Protein AF-A0A2M8PEN4-F1 (afdb_monomer_lite)

Foldseek 3Di:
DKAWAEWEWEWDDPDQWKIKIKIKTKMAAADDFQAPDPDAAPVRAGFRDKFKFWFQWAPKFFDPVCVVQWDWDDDPRIIIITGRGGDDHGDIDMGIMMTMHTDHFFDKTKGWDQHWYAKYKYKYFVVQQKDKDDPPWDWDWDWDADPVPRTITTITMTPGIDHHRDMDMMTMGTDDDDPPPPPPPPPVPPCVVVVVVVVVVVVVVVVVVVVVVVVVVVVD

Secondary structure (DSSP, 8-state):
-EEEEEEEEEEEE-SSSEEEEEEEEEEEE-SS-S-S-SPBPTTSSBP-EEEEPPTT-EEEEE-TTTTTTEEEEEETTEEEEEE-SPPPTT-EEEEEEEEEEE--TTEEEEEEE-S-EEEEEEEEEGGGTEEEE-SS--EEEEEEE-TTT--EEEEEEESSPBPTTEEEEEEEEE-PPP------------HHHHHHHHHHHHHHHHHHHHHHHHHHHTT-

Radius of gyration: 32.68 Å; chains: 1; bounding box: 90×65×71 Å

Sequence (220 aa):
MVSIERAQHTFEFLNERVAQILSVYVLRVQGDRFFLTNQSAPNGKLIAVRLPLPIGAVAIAFDPTLDQMLSIGGSAIAPEVLLTRPLFPEERYEVIFSYQLPFSSGATLDQDYLYRTEQVEIRLPQEAAATLSSQKQRFRQSLETSPSTGRAYLVYQLEQALQPAERLIFTLNRTLPTPQPVQRAVRAEDTTWFAALVLGLTALGALGGAIWLLQRLLRR

pLDDT: mean 83.42, std 16.46, range [40.28, 98.19]

Organism: NCBI:txid2364210

Structure (mmCIF, N/CA/C/O backbone):
data_AF-A0A2M8PEN4-F1
#
_entry.id   AF-A0A2M8PEN4-F1
#
loop_
_atom_site.group_PDB
_atom_site.id
_atom_site.type_symbol
_atom_site.label_atom_id
_atom_site.label_alt_id
_atom_site.label_comp_id
_atom_site.label_asym_id
_atom_site.label_entity_id
_atom_site.label_seq_id
_atom_site.pdbx_PDB_ins_code
_atom_site.Cartn_x
_atom_site.Cartn_y
_atom_site.Cartn_z
_atom_site.occupancy
_atom_site.B_iso_or_equiv
_atom_site.auth_seq_id
_atom_site.auth_comp_id
_atom_site.auth_asym_id
_atom_site.auth_atom_id
_atom_site.pdbx_PDB_model_num
ATOM 1 N N . MET A 1 1 ? -14.711 9.313 13.779 1.00 79.12 1 MET A N 1
ATOM 2 C CA . MET A 1 1 ? -14.453 8.893 12.388 1.00 79.12 1 MET A CA 1
ATOM 3 C C . MET A 1 1 ? -12.951 8.756 12.192 1.00 79.12 1 MET A C 1
ATOM 5 O O . MET A 1 1 ? -12.225 9.498 12.839 1.00 79.12 1 MET A O 1
ATOM 9 N N . VAL A 1 2 ? -12.486 7.829 11.355 1.00 87.81 2 VAL A N 1
ATOM 10 C CA . VAL A 1 2 ? -11.069 7.742 10.956 1.00 87.81 2 VAL A CA 1
ATOM 11 C C . VAL A 1 2 ? -10.950 8.162 9.499 1.00 87.81 2 VAL A C 1
ATOM 13 O O . VAL A 1 2 ? -11.782 7.772 8.678 1.00 87.81 2 VAL A O 1
ATOM 16 N N . SER A 1 3 ? -9.931 8.956 9.199 1.00 93.12 3 SER A N 1
ATOM 17 C CA . SER A 1 3 ? -9.514 9.305 7.843 1.00 93.12 3 SER A CA 1
ATOM 18 C C . SER A 1 3 ? -8.031 9.001 7.665 1.00 93.12 3 SER A C 1
ATOM 20 O O . SER A 1 3 ? -7.272 8.949 8.634 1.00 93.12 3 SER A O 1
ATOM 22 N N . ILE A 1 4 ? -7.616 8.808 6.419 1.00 95.31 4 ILE A N 1
ATOM 23 C CA . ILE A 1 4 ? -6.214 8.663 6.044 1.00 95.31 4 ILE A CA 1
ATOM 24 C C . ILE A 1 4 ? -5.774 10.018 5.483 1.00 95.31 4 ILE A C 1
ATOM 26 O O . ILE A 1 4 ? -6.236 10.427 4.422 1.00 95.31 4 ILE A O 1
ATOM 30 N N . GLU A 1 5 ? -4.912 10.738 6.200 1.00 95.88 5 GLU A N 1
ATOM 31 C CA . GLU A 1 5 ? -4.332 11.994 5.696 1.00 95.88 5 GLU A CA 1
ATOM 32 C C . GLU A 1 5 ? -3.407 11.700 4.506 1.00 95.88 5 GLU A C 1
ATOM 34 O O . GLU A 1 5 ? -3.423 12.405 3.500 1.00 95.88 5 GLU A O 1
ATOM 39 N N . ARG A 1 6 ? -2.628 10.615 4.590 1.00 97.06 6 ARG A N 1
ATOM 40 C CA . ARG A 1 6 ? -1.673 10.228 3.548 1.00 97.06 6 ARG A CA 1
ATOM 41 C C . ARG A 1 6 ? -1.518 8.717 3.463 1.00 97.06 6 ARG A C 1
ATOM 43 O O . ARG A 1 6 ? -1.292 8.075 4.484 1.00 97.06 6 ARG A O 1
ATOM 50 N N . ALA A 1 7 ? -1.587 8.174 2.254 1.00 97.88 7 ALA A N 1
ATOM 51 C CA . ALA A 1 7 ? -1.182 6.815 1.915 1.00 97.88 7 ALA A CA 1
ATOM 52 C C . ALA A 1 7 ? -0.049 6.883 0.885 1.00 97.88 7 ALA A C 1
ATOM 54 O O . ALA A 1 7 ? -0.250 7.357 -0.229 1.00 97.88 7 ALA A O 1
ATOM 55 N N . GLN A 1 8 ? 1.145 6.434 1.256 1.00 97.88 8 GLN A N 1
ATOM 56 C CA . GLN A 1 8 ? 2.298 6.382 0.362 1.00 97.88 8 GLN A CA 1
ATOM 57 C C . GLN A 1 8 ? 2.672 4.926 0.094 1.00 97.88 8 GLN A C 1
ATOM 59 O O . GLN A 1 8 ? 2.819 4.147 1.034 1.00 97.88 8 GLN A O 1
ATOM 64 N N . HIS A 1 9 ? 2.888 4.586 -1.173 1.00 97.81 9 HIS A N 1
ATOM 65 C CA . HIS A 1 9 ? 3.332 3.274 -1.626 1.00 97.81 9 HIS A CA 1
ATOM 66 C C . HIS A 1 9 ? 4.634 3.419 -2.406 1.00 97.81 9 HIS A C 1
ATOM 68 O O . HIS A 1 9 ? 4.645 3.950 -3.515 1.00 97.81 9 HIS A O 1
ATOM 74 N N . THR A 1 10 ? 5.739 2.947 -1.838 1.00 97.31 10 THR A N 1
ATOM 75 C CA . THR A 1 10 ? 7.040 2.925 -2.510 1.00 97.31 10 THR A CA 1
ATOM 76 C C . THR A 1 10 ? 7.294 1.539 -3.077 1.00 97.31 10 THR A C 1
ATOM 78 O O . THR A 1 10 ? 7.338 0.568 -2.325 1.00 97.31 10 THR A O 1
ATOM 81 N N . PHE A 1 11 ? 7.461 1.453 -4.394 1.00 96.69 11 PHE A N 1
ATOM 82 C CA . PHE A 1 11 ? 7.728 0.206 -5.100 1.00 96.69 11 PHE A CA 1
ATOM 83 C C . PHE A 1 11 ? 9.227 -0.070 -5.187 1.00 96.69 11 PHE A C 1
ATOM 85 O O . PHE A 1 11 ? 10.027 0.819 -5.448 1.00 96.69 11 PHE A O 1
ATOM 92 N N . GLU A 1 12 ? 9.584 -1.338 -5.062 1.00 95.19 12 GLU A N 1
ATOM 93 C CA . GLU A 1 12 ? 10.904 -1.888 -5.328 1.00 95.19 12 GLU A CA 1
ATOM 94 C C . GLU A 1 12 ? 10.740 -3.128 -6.195 1.00 95.19 12 GLU A C 1
ATOM 96 O O . GLU A 1 12 ? 10.106 -4.106 -5.804 1.00 95.19 12 GLU A O 1
ATOM 101 N N . PHE A 1 13 ? 11.298 -3.115 -7.400 1.00 93.62 13 PHE A N 1
ATOM 102 C CA . PHE A 1 13 ? 11.180 -4.253 -8.306 1.00 93.62 13 PHE A CA 1
ATOM 103 C C . PHE A 1 13 ? 12.326 -5.231 -8.051 1.00 93.62 13 PHE A C 1
ATOM 105 O O . PHE A 1 13 ? 13.422 -5.050 -8.578 1.00 93.62 13 PHE A O 1
ATOM 112 N N . LEU A 1 14 ? 12.064 -6.273 -7.257 1.00 91.38 14 LEU A N 1
ATOM 113 C CA . LEU A 1 14 ? 13.065 -7.282 -6.896 1.00 91.38 14 LEU A CA 1
ATOM 114 C C . LEU A 1 14 ? 13.547 -8.075 -8.118 1.00 91.38 14 LEU A C 1
ATOM 116 O O . LEU A 1 14 ? 14.710 -8.460 -8.200 1.00 91.38 14 LEU A O 1
ATOM 120 N N . ASN A 1 15 ? 12.643 -8.336 -9.064 1.00 88.69 15 ASN A N 1
ATOM 121 C CA . ASN A 1 15 ? 12.929 -8.951 -10.359 1.00 88.69 15 ASN A CA 1
ATOM 122 C C . ASN A 1 15 ? 11.781 -8.650 -11.347 1.00 88.69 15 ASN A C 1
ATOM 124 O O . ASN A 1 15 ? 10.961 -7.762 -11.113 1.00 88.69 15 ASN A O 1
ATOM 128 N N . GLU A 1 16 ? 11.719 -9.362 -12.473 1.00 86.44 16 GLU A N 1
ATOM 129 C CA . GLU A 1 16 ? 10.664 -9.188 -13.486 1.00 86.44 16 GLU A CA 1
ATOM 130 C C . GLU A 1 16 ? 9.281 -9.682 -13.036 1.00 86.44 16 GLU A C 1
ATOM 132 O O . GLU A 1 16 ? 8.282 -9.351 -13.668 1.00 86.44 16 GLU A O 1
ATOM 137 N N . ARG A 1 17 ? 9.228 -10.485 -11.967 1.00 90.44 17 ARG A N 1
ATOM 138 C CA . ARG A 1 17 ? 8.039 -11.209 -11.499 1.00 90.44 17 ARG A CA 1
ATOM 139 C C . ARG A 1 17 ? 7.522 -10.763 -10.139 1.00 90.44 17 ARG A C 1
ATOM 141 O O . ARG A 1 17 ? 6.441 -11.188 -9.742 1.00 90.44 17 ARG A O 1
ATOM 148 N N . VAL A 1 18 ? 8.295 -9.977 -9.397 1.00 94.06 18 VAL A N 1
ATOM 149 C CA . VAL A 1 18 ? 7.976 -9.607 -8.016 1.00 94.06 18 VAL A CA 1
ATOM 150 C C . VAL A 1 18 ? 8.318 -8.145 -7.779 1.00 94.06 18 VAL A C 1
ATOM 152 O O . VAL A 1 18 ? 9.450 -7.714 -8.015 1.00 94.06 18 VAL A O 1
ATOM 155 N N . ALA A 1 19 ? 7.343 -7.410 -7.254 1.00 95.38 19 ALA A N 1
ATOM 156 C CA . ALA A 1 19 ? 7.542 -6.097 -6.662 1.00 95.38 19 ALA A CA 1
ATOM 157 C C . ALA A 1 19 ? 7.368 -6.198 -5.142 1.00 95.38 19 ALA A C 1
ATOM 159 O O . ALA A 1 19 ? 6.429 -6.830 -4.664 1.00 95.38 19 ALA A O 1
ATOM 160 N N . GLN A 1 20 ? 8.263 -5.577 -4.386 1.00 97.06 20 GLN A N 1
ATOM 161 C CA . GLN A 1 20 ? 8.098 -5.298 -2.968 1.00 97.06 20 GLN A CA 1
ATOM 162 C C . GLN A 1 20 ? 7.574 -3.874 -2.810 1.00 97.06 20 GLN A C 1
ATOM 164 O O . G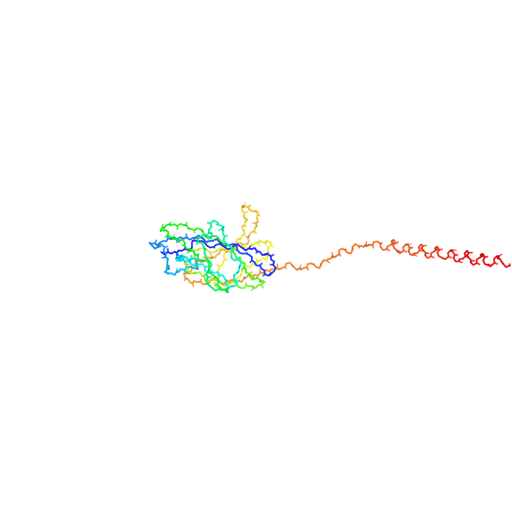LN A 1 20 ? 8.007 -2.964 -3.508 1.00 97.06 20 GLN A O 1
ATOM 169 N N . ILE A 1 21 ? 6.622 -3.681 -1.907 1.00 97.44 21 ILE A N 1
ATOM 170 C CA . ILE A 1 21 ? 5.974 -2.400 -1.677 1.00 97.44 21 ILE A CA 1
ATOM 171 C C . ILE A 1 21 ? 6.118 -2.068 -0.202 1.00 97.44 21 ILE A C 1
ATOM 173 O O . ILE A 1 21 ? 5.667 -2.830 0.651 1.00 97.44 21 ILE A O 1
ATOM 177 N N . LEU A 1 22 ? 6.723 -0.922 0.095 1.00 96.81 22 LEU A N 1
ATOM 178 C CA . LEU A 1 22 ? 6.669 -0.304 1.414 1.00 96.81 22 LEU A CA 1
ATOM 179 C C . LEU A 1 22 ? 5.479 0.652 1.443 1.00 96.81 22 LEU A C 1
ATOM 181 O O . LEU A 1 22 ? 5.404 1.572 0.629 1.00 96.81 22 LEU A O 1
ATOM 185 N N . SER A 1 23 ? 4.556 0.435 2.373 1.00 97.00 23 SER A N 1
ATOM 186 C CA . SER A 1 23 ? 3.382 1.281 2.549 1.00 97.00 23 SER A CA 1
ATOM 187 C C . SER A 1 23 ? 3.440 2.041 3.862 1.00 97.00 23 SER A C 1
ATOM 189 O O . SER A 1 23 ? 3.731 1.465 4.909 1.00 97.00 23 SER A O 1
ATOM 191 N N . VAL A 1 24 ? 3.127 3.332 3.790 1.00 95.94 24 VAL A N 1
ATOM 192 C CA . VAL A 1 24 ? 3.045 4.235 4.938 1.00 95.94 24 VAL A CA 1
ATOM 193 C C . VAL A 1 24 ? 1.679 4.901 4.926 1.00 95.94 24 VAL A C 1
ATOM 195 O O . VAL A 1 24 ? 1.344 5.617 3.982 1.00 95.94 24 VAL A O 1
ATOM 198 N N . TYR A 1 25 ? 0.899 4.676 5.978 1.00 95.56 25 TYR A N 1
ATOM 199 C CA . TYR A 1 25 ? -0.400 5.308 6.176 1.00 95.56 25 TYR A CA 1
ATOM 200 C C . TYR A 1 25 ? -0.348 6.237 7.381 1.00 95.56 25 TYR A C 1
ATOM 202 O O . TYR A 1 25 ? -0.037 5.797 8.483 1.00 95.56 25 TYR A O 1
ATOM 210 N N . VAL A 1 26 ? -0.706 7.502 7.185 1.00 95.06 26 VAL A N 1
ATOM 211 C CA . VAL A 1 26 ? -0.898 8.472 8.266 1.00 95.06 26 VAL A CA 1
ATOM 212 C C . VAL A 1 26 ? -2.391 8.584 8.538 1.00 95.06 26 VAL A C 1
ATOM 214 O O . VAL A 1 26 ? -3.150 9.134 7.738 1.00 95.06 26 VAL A O 1
ATOM 217 N N . LEU A 1 27 ? -2.816 8.015 9.659 1.00 92.75 27 LEU A N 1
ATOM 218 C CA . LEU A 1 27 ? -4.197 8.005 10.113 1.00 92.75 27 LEU A CA 1
ATOM 219 C C . LEU A 1 27 ? -4.475 9.227 10.984 1.00 92.75 27 LEU A C 1
ATOM 221 O O . LEU A 1 27 ? -3.654 9.599 11.824 1.00 92.75 27 LEU A O 1
ATOM 225 N N . ARG A 1 28 ? -5.677 9.787 10.846 1.00 91.12 28 ARG A N 1
ATOM 226 C CA . ARG A 1 28 ? -6.217 10.800 11.751 1.00 91.12 28 ARG A CA 1
ATOM 227 C C . ARG A 1 28 ? -7.546 10.351 12.325 1.00 91.12 28 ARG A C 1
ATOM 229 O O . ARG A 1 28 ? -8.463 9.953 11.603 1.00 91.12 28 ARG A O 1
ATOM 236 N N . VAL A 1 29 ? -7.658 10.472 13.641 1.00 86.38 29 VAL A N 1
ATOM 237 C CA . VAL A 1 29 ? -8.853 10.103 14.396 1.00 86.38 29 VAL A CA 1
ATOM 238 C C . VAL A 1 29 ? -9.633 11.371 14.733 1.00 86.38 29 VAL A C 1
ATOM 240 O O . VAL A 1 29 ? -9.185 12.218 15.496 1.00 86.38 29 VAL A O 1
ATOM 243 N N . GLN A 1 30 ? -10.818 11.517 14.149 1.00 76.50 30 GLN A N 1
ATOM 244 C CA . GLN A 1 30 ? -11.728 12.653 14.354 1.00 76.50 30 GLN A CA 1
ATOM 245 C C . GLN A 1 30 ? -12.993 12.241 15.127 1.00 76.50 30 GLN A C 1
ATOM 247 O O . GLN A 1 30 ? -14.045 12.848 14.972 1.00 76.50 30 GLN A O 1
ATOM 252 N N . GLY A 1 31 ? -12.970 11.122 15.857 1.00 70.12 31 GLY A N 1
ATOM 253 C CA . GLY A 1 31 ? -14.127 10.650 16.625 1.00 70.12 31 GLY A CA 1
ATOM 254 C C . GLY A 1 31 ? -13.807 10.366 18.076 1.00 70.12 31 GLY A C 1
ATOM 255 O O . GLY A 1 31 ? -12.653 10.363 18.472 1.00 70.12 31 GLY A O 1
ATOM 256 N N . ASP A 1 32 ? -14.865 10.063 18.812 1.00 66.81 32 ASP A N 1
ATOM 257 C CA . ASP A 1 32 ? -14.915 9.742 20.238 1.00 66.81 32 ASP A CA 1
ATOM 258 C C . ASP A 1 32 ? -14.787 8.236 20.543 1.00 66.81 32 ASP A C 1
ATOM 260 O O . ASP A 1 32 ? -14.732 7.835 21.703 1.00 66.81 32 ASP A O 1
ATOM 264 N N . ARG A 1 33 ? -14.743 7.379 19.513 1.00 66.25 33 ARG A N 1
ATOM 265 C CA . ARG A 1 33 ? -14.673 5.917 19.661 1.00 66.25 33 ARG A CA 1
ATOM 266 C C . ARG A 1 33 ? -13.250 5.384 19.531 1.00 66.25 33 ARG A C 1
ATOM 268 O O . ARG A 1 33 ? -12.610 5.585 18.502 1.00 66.25 33 ARG A O 1
ATOM 275 N N . PHE A 1 34 ? -12.842 4.584 20.517 1.00 66.50 34 PHE A N 1
ATOM 276 C CA . PHE A 1 34 ? -11.542 3.903 20.550 1.00 66.50 34 PHE A CA 1
ATOM 277 C C . PHE A 1 34 ? -11.407 2.749 19.552 1.00 66.50 34 PHE A C 1
ATOM 279 O O . PHE A 1 34 ? -10.312 2.473 19.067 1.00 66.50 34 PHE A O 1
ATOM 286 N N . PHE A 1 35 ? -12.517 2.083 19.235 1.00 66.50 35 PHE A N 1
ATOM 287 C CA . PHE A 1 35 ? -12.582 1.014 18.244 1.00 66.50 35 PHE A CA 1
ATOM 288 C C . PHE A 1 35 ? -13.726 1.297 17.278 1.00 66.50 35 PHE A C 1
ATOM 290 O O . PHE A 1 35 ? -14.838 1.634 17.691 1.00 66.50 35 PHE A O 1
ATOM 297 N N . LEU A 1 36 ? -13.456 1.163 15.979 1.00 68.62 36 LEU A N 1
ATOM 298 C CA . LEU A 1 36 ? -14.484 1.324 14.951 1.00 68.62 36 LEU A CA 1
ATOM 299 C C . LEU A 1 36 ? -15.294 0.048 14.721 1.00 68.62 36 LEU A C 1
ATOM 301 O O . LEU A 1 36 ? -16.348 0.107 14.091 1.00 68.62 36 LEU A O 1
ATOM 305 N N . THR A 1 37 ? -14.807 -1.098 15.202 1.00 66.62 37 THR A N 1
ATOM 306 C CA . THR A 1 37 ? -15.443 -2.397 14.991 1.00 66.62 37 THR A CA 1
ATOM 307 C C . THR A 1 37 ? -15.536 -3.178 16.300 1.00 66.62 37 THR A C 1
ATOM 309 O O . THR A 1 37 ? -14.672 -3.056 17.164 1.00 66.62 37 THR A O 1
ATOM 312 N N . ASN A 1 38 ? -16.561 -4.027 16.416 1.00 77.00 38 ASN A N 1
ATOM 313 C CA . ASN A 1 38 ? -16.676 -5.022 17.491 1.00 77.00 38 ASN A CA 1
ATOM 314 C C . ASN A 1 38 ? -16.017 -6.361 17.103 1.00 77.00 38 ASN A C 1
ATOM 316 O O . ASN A 1 38 ? -16.263 -7.379 17.741 1.00 77.00 38 ASN A O 1
ATOM 320 N N . GLN A 1 39 ? -15.259 -6.389 16.002 1.00 83.88 39 GLN A N 1
ATOM 321 C CA . GLN A 1 39 ? -14.621 -7.603 15.504 1.00 83.88 39 GLN A CA 1
ATOM 322 C C . GLN A 1 39 ? -13.224 -7.728 16.110 1.00 83.88 39 GLN A C 1
ATOM 324 O O . GLN A 1 39 ? -12.509 -6.733 16.235 1.00 83.88 39 GLN A O 1
ATOM 329 N N . SER A 1 40 ? -12.832 -8.952 16.448 1.00 86.06 40 SER A N 1
ATOM 330 C CA . SER A 1 40 ? -11.488 -9.250 16.939 1.00 86.06 40 SER A CA 1
ATOM 331 C C . SER A 1 40 ? -10.596 -9.762 15.814 1.00 86.06 40 SER A C 1
ATOM 333 O O . SER A 1 40 ? -11.043 -10.492 14.931 1.00 86.06 40 SER A O 1
ATOM 335 N N . ALA A 1 41 ? -9.325 -9.378 15.855 1.00 87.62 41 ALA A N 1
ATOM 336 C CA . ALA A 1 41 ? -8.280 -9.937 15.013 1.00 87.62 41 ALA A CA 1
ATOM 337 C C . ALA A 1 41 ? -7.920 -11.365 15.477 1.00 87.62 41 ALA A C 1
ATOM 339 O O . ALA A 1 41 ? -8.280 -11.756 16.593 1.00 87.62 41 ALA A O 1
ATOM 340 N N . PRO A 1 42 ? -7.164 -12.143 14.675 1.00 83.81 42 PRO A N 1
ATOM 341 C CA . PRO A 1 42 ? -6.715 -13.485 15.064 1.00 83.81 42 PRO A CA 1
ATOM 342 C C . PRO A 1 42 ? -5.930 -13.532 16.384 1.00 83.81 42 PRO A C 1
ATOM 344 O O . PRO A 1 42 ? -5.917 -14.554 17.061 1.00 83.81 42 PRO A O 1
ATOM 347 N N . ASN A 1 43 ? -5.313 -12.415 16.784 1.00 81.88 43 ASN A N 1
ATOM 348 C CA . ASN A 1 43 ? -4.616 -12.264 18.065 1.00 81.88 43 ASN A CA 1
ATOM 349 C C . ASN A 1 43 ? -5.554 -12.007 19.272 1.00 81.88 43 ASN A C 1
ATOM 351 O O . ASN A 1 43 ? -5.073 -11.719 20.366 1.00 81.88 43 ASN A O 1
ATOM 355 N N . GLY A 1 44 ? -6.877 -12.053 19.084 1.00 84.12 44 GLY A N 1
ATOM 356 C CA . GLY A 1 44 ? -7.893 -11.854 20.123 1.00 84.12 44 GLY A CA 1
ATOM 357 C C . GLY A 1 44 ? -8.192 -10.392 20.479 1.00 84.12 44 GLY A C 1
ATOM 358 O O . GLY A 1 44 ? -9.159 -10.132 21.195 1.00 84.12 44 GLY A O 1
ATOM 359 N N . LYS A 1 45 ? -7.416 -9.426 19.972 1.00 87.50 45 LYS A N 1
ATOM 360 C CA . LYS A 1 45 ? -7.620 -7.992 20.229 1.00 87.50 45 LYS A CA 1
ATOM 361 C C . LYS A 1 45 ? -8.685 -7.407 19.302 1.00 87.50 45 LYS A C 1
ATOM 363 O O . LYS A 1 45 ? -8.825 -7.840 18.160 1.00 87.50 45 LYS A O 1
ATOM 368 N N . LEU A 1 46 ? -9.404 -6.387 19.772 1.00 89.00 46 LEU A N 1
ATOM 369 C CA . LEU A 1 46 ? -10.384 -5.664 18.957 1.00 89.00 46 LEU A CA 1
ATOM 370 C C . LEU A 1 46 ? -9.709 -4.916 17.803 1.00 89.00 46 LEU A C 1
ATOM 372 O O . LEU A 1 46 ? -8.652 -4.308 17.967 1.00 89.00 46 LEU A O 1
ATOM 376 N N . ILE A 1 47 ? -10.349 -4.938 16.637 1.00 90.19 47 ILE A N 1
ATOM 377 C CA . ILE A 1 47 ? -9.878 -4.251 15.437 1.00 90.19 47 ILE A CA 1
ATOM 378 C C . ILE A 1 47 ? -10.356 -2.801 15.474 1.00 90.19 47 ILE A C 1
ATOM 380 O O . ILE A 1 47 ? -11.559 -2.513 15.478 1.00 90.19 47 ILE A O 1
ATOM 384 N N . ALA A 1 48 ? -9.402 -1.881 15.436 1.00 89.44 48 ALA A N 1
ATOM 385 C CA . ALA A 1 48 ? -9.662 -0.459 15.335 1.00 89.44 48 ALA A CA 1
ATOM 386 C C . ALA A 1 48 ? -9.713 0.023 13.879 1.00 89.44 48 ALA A C 1
ATOM 388 O O . ALA A 1 48 ? -10.623 0.773 13.527 1.00 89.44 48 ALA A O 1
ATOM 389 N N . VAL A 1 49 ? -8.777 -0.424 13.031 1.00 91.19 49 VAL A N 1
ATOM 390 C CA . VAL A 1 49 ? -8.662 -0.013 11.616 1.00 91.19 49 VAL A CA 1
ATOM 391 C C . VAL A 1 49 ? -8.349 -1.220 10.738 1.00 91.19 49 VAL A C 1
ATOM 393 O O . VAL A 1 49 ? -7.622 -2.118 11.159 1.00 91.19 49 VAL A O 1
ATOM 396 N N . ARG A 1 50 ? -8.889 -1.226 9.518 1.00 94.00 50 ARG A N 1
ATOM 397 C CA . ARG A 1 50 ? -8.628 -2.231 8.481 1.00 94.00 50 ARG A CA 1
ATOM 398 C C . ARG A 1 50 ? -8.039 -1.578 7.252 1.00 94.00 50 ARG A C 1
ATOM 400 O O . ARG A 1 50 ? -8.651 -0.679 6.690 1.00 94.00 50 ARG A O 1
ATOM 407 N N . LEU A 1 51 ? -6.890 -2.054 6.813 1.00 95.31 51 LEU A N 1
ATOM 408 C CA . LEU A 1 51 ? -6.232 -1.580 5.607 1.00 95.31 51 LEU A CA 1
ATOM 409 C C . LEU A 1 51 ? -6.182 -2.749 4.618 1.00 95.31 51 LEU A C 1
ATOM 411 O O . LEU A 1 51 ? -5.284 -3.589 4.731 1.00 95.31 51 LEU A O 1
ATOM 415 N N . PRO A 1 52 ? -7.155 -2.854 3.693 1.00 96.31 52 PRO A N 1
ATOM 416 C CA . PRO A 1 52 ? -7.111 -3.863 2.646 1.00 96.31 52 PRO A CA 1
ATOM 417 C C . PRO A 1 52 ? -5.855 -3.703 1.804 1.00 96.31 52 PRO A C 1
ATOM 419 O O . PRO A 1 52 ? -5.454 -2.582 1.478 1.00 96.31 52 PRO A O 1
ATOM 422 N N . LEU A 1 53 ? -5.238 -4.827 1.459 1.00 96.62 53 LEU A N 1
ATOM 423 C CA . LEU A 1 53 ? -4.121 -4.867 0.529 1.00 96.62 53 LEU A CA 1
ATOM 424 C C . LEU A 1 53 ? -4.619 -5.204 -0.880 1.00 96.62 53 LEU A C 1
ATOM 426 O O . LEU A 1 53 ? -5.708 -5.766 -1.027 1.00 96.62 53 LEU A O 1
ATOM 430 N N . PRO A 1 54 ? -3.835 -4.886 -1.925 1.00 94.81 54 PRO A N 1
ATOM 431 C CA . PRO A 1 54 ? -4.164 -5.313 -3.275 1.00 94.81 54 PRO A CA 1
ATOM 432 C C . PRO A 1 54 ? -4.297 -6.837 -3.374 1.00 94.81 54 PRO A C 1
ATOM 434 O O . PRO A 1 54 ? -3.617 -7.589 -2.665 1.00 94.81 54 PRO A O 1
ATOM 437 N N . ILE A 1 55 ? -5.141 -7.294 -4.298 1.00 90.94 55 ILE A N 1
ATOM 438 C CA . ILE A 1 55 ? -5.303 -8.726 -4.581 1.00 90.94 55 ILE A CA 1
ATOM 439 C C . ILE A 1 55 ? -3.943 -9.336 -4.952 1.00 90.94 55 ILE A C 1
ATOM 441 O O . ILE A 1 55 ? -3.211 -8.802 -5.784 1.00 90.94 55 ILE A O 1
ATOM 445 N N . GLY A 1 56 ? -3.613 -10.474 -4.337 1.00 90.94 56 GLY A N 1
ATOM 446 C CA . GLY A 1 56 ? -2.346 -11.179 -4.543 1.00 90.94 56 GLY A CA 1
ATOM 447 C C . GLY A 1 56 ? -1.186 -10.698 -3.668 1.00 90.94 56 GLY A C 1
ATOM 448 O O . GLY A 1 56 ? -0.067 -11.174 -3.859 1.00 90.94 56 GLY A O 1
ATOM 449 N N . ALA A 1 57 ? -1.419 -9.788 -2.715 1.00 95.38 57 ALA A N 1
ATOM 450 C CA . ALA A 1 57 ? -0.400 -9.394 -1.744 1.00 95.38 57 ALA A CA 1
ATOM 451 C C . ALA A 1 57 ? 0.032 -10.583 -0.868 1.00 95.38 57 ALA A C 1
ATOM 453 O O . ALA A 1 57 ? -0.795 -11.323 -0.341 1.00 95.38 57 ALA A O 1
ATOM 454 N N . VAL A 1 58 ? 1.342 -10.757 -0.700 1.00 94.88 58 VAL A N 1
ATOM 455 C CA . VAL A 1 58 ? 1.964 -11.828 0.097 1.00 94.88 58 VAL A CA 1
ATOM 456 C C . VAL A 1 58 ? 3.175 -11.297 0.866 1.00 94.88 58 VAL A C 1
ATOM 458 O O . VAL A 1 58 ? 3.540 -10.133 0.721 1.00 94.88 58 VAL A O 1
ATOM 461 N N . ALA A 1 59 ? 3.809 -12.146 1.685 1.00 93.81 59 ALA A N 1
ATOM 462 C CA . ALA A 1 59 ? 5.032 -11.813 2.429 1.00 93.81 59 ALA A CA 1
ATOM 463 C C . ALA A 1 59 ? 4.921 -10.485 3.208 1.00 93.81 59 ALA A C 1
ATOM 465 O O . ALA A 1 59 ? 5.800 -9.627 3.139 1.00 93.81 59 ALA A O 1
ATOM 466 N N . ILE A 1 60 ? 3.796 -10.311 3.907 1.00 94.69 60 ILE A N 1
ATOM 467 C CA . ILE A 1 60 ? 3.504 -9.109 4.689 1.00 94.69 60 ILE A CA 1
ATOM 468 C C . ILE A 1 60 ? 4.431 -9.087 5.903 1.00 94.69 60 ILE A C 1
ATOM 470 O O . ILE A 1 60 ? 4.475 -10.052 6.666 1.00 94.69 60 ILE A O 1
ATOM 474 N N . ALA A 1 61 ? 5.153 -7.987 6.078 1.00 93.12 61 ALA A N 1
ATOM 475 C CA . ALA A 1 61 ? 6.070 -7.781 7.187 1.00 93.12 61 ALA A CA 1
ATOM 476 C C . ALA A 1 61 ? 5.818 -6.425 7.848 1.00 93.12 61 ALA A C 1
ATOM 478 O O . ALA A 1 61 ? 5.633 -5.407 7.170 1.00 93.12 61 ALA A O 1
ATOM 479 N N . PHE A 1 62 ? 5.837 -6.424 9.176 1.00 90.69 62 PHE A N 1
ATOM 480 C CA . PHE A 1 62 ? 5.660 -5.242 10.008 1.00 90.69 62 PHE A CA 1
ATOM 481 C C . PHE A 1 62 ? 7.000 -4.741 10.532 1.00 90.69 62 PHE A C 1
ATOM 483 O O . PHE A 1 62 ? 7.964 -5.501 10.648 1.00 90.69 62 PHE A O 1
ATOM 490 N N . ASP A 1 63 ? 7.049 -3.459 10.881 1.00 80.25 63 ASP A N 1
ATOM 491 C CA . ASP A 1 63 ? 8.105 -2.971 11.759 1.00 80.25 63 ASP A CA 1
ATOM 492 C C . ASP A 1 63 ? 8.017 -3.736 13.101 1.00 80.25 63 ASP A C 1
ATOM 494 O O . ASP A 1 63 ? 6.929 -3.785 13.686 1.00 80.25 63 ASP A O 1
ATOM 498 N N . PRO A 1 64 ? 9.117 -4.323 13.614 1.00 76.44 64 PRO A N 1
ATOM 499 C CA . PRO A 1 64 ? 9.118 -5.048 14.887 1.00 76.44 64 PRO A CA 1
ATOM 500 C C . PRO A 1 64 ? 8.568 -4.233 16.065 1.00 76.44 64 PRO A C 1
ATOM 502 O O . PRO A 1 64 ? 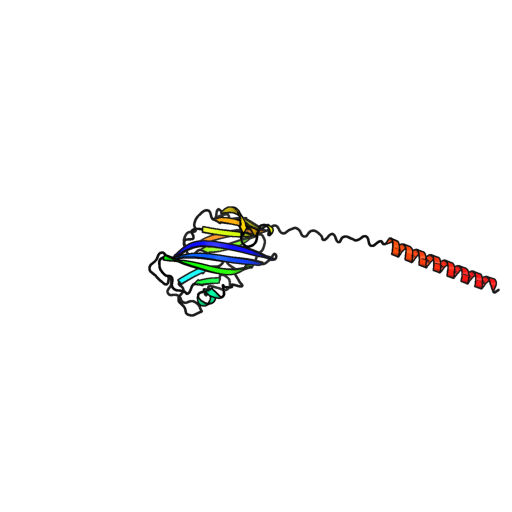8.006 -4.790 17.007 1.00 76.44 64 PRO A O 1
ATOM 505 N N . THR A 1 65 ? 8.700 -2.905 16.019 1.00 76.69 65 THR A N 1
ATOM 506 C CA . THR A 1 65 ? 8.157 -1.995 17.039 1.00 76.69 65 THR A CA 1
ATOM 507 C C . THR A 1 65 ? 6.627 -1.905 17.005 1.00 76.69 65 THR A C 1
ATOM 509 O O . THR A 1 65 ? 6.007 -1.583 18.019 1.00 76.69 65 THR A O 1
ATOM 512 N N . LEU A 1 66 ? 6.008 -2.233 15.866 1.00 73.69 66 LEU A N 1
ATOM 513 C CA . LEU A 1 66 ? 4.561 -2.206 15.634 1.00 73.69 66 LEU A CA 1
ATOM 514 C C . LEU A 1 66 ? 3.913 -3.599 15.674 1.00 73.69 66 LEU A C 1
ATOM 516 O O . LEU A 1 66 ? 2.685 -3.704 15.649 1.00 73.69 66 LEU A O 1
ATOM 520 N N . ASP A 1 67 ? 4.710 -4.663 15.778 1.00 71.56 67 ASP A N 1
ATOM 521 C CA . ASP A 1 67 ? 4.277 -6.058 15.613 1.00 71.56 67 ASP A CA 1
ATOM 522 C C . ASP A 1 67 ? 3.220 -6.494 16.650 1.00 71.56 67 ASP A C 1
ATOM 524 O O . ASP A 1 67 ? 2.333 -7.296 16.378 1.00 71.56 67 ASP A O 1
ATOM 528 N N . GLN A 1 68 ? 3.220 -5.886 17.843 1.00 79.25 68 GLN A N 1
ATOM 529 C CA . GLN A 1 68 ? 2.201 -6.160 18.869 1.00 79.25 68 GLN A CA 1
ATOM 530 C C . GLN A 1 68 ? 0.855 -5.464 18.619 1.00 79.25 68 GLN A C 1
ATOM 532 O O . GLN A 1 68 ? -0.140 -5.761 19.297 1.00 79.25 68 GLN A O 1
ATOM 537 N N . MET A 1 69 ? 0.830 -4.493 17.710 1.00 86.50 69 MET A N 1
ATOM 538 C CA . MET A 1 69 ? -0.318 -3.635 17.428 1.00 86.50 69 MET A CA 1
ATOM 539 C C . MET A 1 69 ? -0.956 -3.941 16.077 1.00 86.50 69 MET A C 1
ATOM 541 O O . MET A 1 69 ? -2.124 -3.601 15.872 1.00 86.50 69 MET A O 1
ATOM 545 N N . LEU A 1 70 ? -0.225 -4.603 15.187 1.00 91.00 70 LEU A N 1
ATOM 546 C CA . LEU A 1 70 ? -0.696 -5.020 13.879 1.00 91.00 70 LEU A CA 1
ATOM 547 C C . LEU A 1 70 ? -1.002 -6.519 13.864 1.00 91.00 70 LEU A C 1
ATOM 549 O O . LEU A 1 70 ? -0.482 -7.309 14.645 1.00 91.00 70 LEU A O 1
ATOM 553 N N . SER A 1 71 ? -1.920 -6.910 12.994 1.00 92.25 71 SER A N 1
ATOM 554 C CA . SER A 1 71 ? -2.229 -8.306 12.715 1.00 92.25 71 SER A CA 1
ATOM 555 C C . SER A 1 71 ? -2.613 -8.445 11.247 1.00 92.25 71 SER A C 1
ATOM 557 O O . SER A 1 71 ? -2.992 -7.465 10.607 1.00 92.25 71 SER A O 1
ATOM 559 N N . ILE A 1 72 ? -2.514 -9.655 10.709 1.00 93.38 72 ILE A N 1
ATOM 560 C CA . ILE A 1 72 ? -2.940 -9.964 9.344 1.00 93.38 72 ILE A CA 1
ATOM 561 C C . ILE A 1 72 ? -4.317 -10.619 9.426 1.00 93.38 72 ILE A C 1
ATOM 563 O O . ILE A 1 72 ? -4.521 -11.558 10.195 1.00 93.38 72 ILE A O 1
ATOM 567 N N . GLY A 1 73 ? -5.261 -10.109 8.643 1.00 92.75 73 GLY A N 1
ATOM 568 C CA . GLY A 1 73 ? -6.597 -10.669 8.469 1.00 92.75 73 GLY A CA 1
ATOM 569 C C . GLY A 1 73 ? -6.953 -10.847 6.997 1.00 92.75 73 GLY A C 1
ATOM 570 O O . GLY A 1 73 ? -6.082 -10.849 6.127 1.00 92.75 73 GLY A O 1
ATOM 571 N N . GLY A 1 74 ? -8.250 -10.972 6.719 1.00 90.31 74 GLY A N 1
ATOM 572 C CA . GLY A 1 74 ? -8.760 -11.174 5.364 1.00 90.31 74 GLY A CA 1
ATOM 573 C C . GLY A 1 74 ? -8.576 -12.609 4.865 1.00 90.31 74 GLY A C 1
ATOM 574 O O . GLY A 1 74 ? -8.511 -13.559 5.647 1.00 90.31 74 GLY A O 1
ATOM 575 N N . SER A 1 75 ? -8.529 -12.768 3.543 1.00 90.31 75 SER A N 1
ATOM 576 C CA . SER A 1 75 ? -8.314 -14.063 2.887 1.00 90.31 75 SER A CA 1
ATOM 577 C C . SER A 1 75 ? -6.887 -14.179 2.350 1.00 90.31 75 SER A C 1
ATOM 579 O O . SER A 1 75 ? -6.208 -13.175 2.159 1.00 90.31 75 SER A O 1
ATOM 581 N N . ALA A 1 76 ? -6.443 -15.395 2.023 1.00 86.44 76 ALA A N 1
ATOM 582 C CA . ALA A 1 76 ? -5.102 -15.619 1.472 1.00 86.44 76 ALA A CA 1
ATOM 583 C C . ALA A 1 76 ? -4.831 -14.876 0.146 1.00 86.44 76 ALA A C 1
ATOM 585 O O . ALA A 1 76 ? -3.677 -14.630 -0.185 1.00 86.44 76 ALA A O 1
ATOM 586 N N . ILE A 1 77 ? -5.876 -14.529 -0.614 1.00 87.50 77 ILE A N 1
ATOM 587 C CA . ILE A 1 77 ? -5.767 -13.832 -1.909 1.00 87.50 77 ILE A CA 1
ATOM 588 C C . ILE A 1 77 ? -6.089 -12.335 -1.824 1.00 87.50 77 ILE A C 1
ATOM 590 O O . ILE A 1 77 ? -5.759 -11.587 -2.739 1.00 87.50 77 ILE A O 1
ATOM 594 N N . ALA A 1 78 ? -6.731 -11.906 -0.739 1.00 90.56 78 ALA A N 1
ATOM 595 C CA . ALA A 1 78 ? -7.082 -10.520 -0.451 1.00 90.56 78 ALA A CA 1
ATOM 596 C C . ALA A 1 78 ? -6.854 -10.281 1.051 1.00 90.56 78 ALA A C 1
ATOM 598 O O . ALA A 1 78 ? -7.809 -10.347 1.838 1.00 90.56 78 ALA A O 1
ATOM 599 N N . PRO A 1 79 ? -5.584 -10.142 1.467 1.00 95.50 79 PRO A N 1
ATOM 600 C CA . PRO A 1 79 ? -5.247 -9.952 2.867 1.00 95.50 79 PRO A CA 1
ATOM 601 C C . PRO A 1 79 ? -5.516 -8.515 3.317 1.00 95.50 79 PRO A C 1
ATOM 603 O O . PRO A 1 79 ? -5.544 -7.572 2.526 1.00 95.50 79 PRO A O 1
ATOM 606 N N . GLU A 1 80 ? -5.663 -8.348 4.625 1.00 95.94 80 GLU A N 1
ATOM 607 C CA . GLU A 1 80 ? -5.859 -7.052 5.269 1.00 95.94 80 GLU A CA 1
ATOM 608 C C . GLU A 1 80 ? -4.827 -6.858 6.379 1.00 95.94 80 GLU A C 1
ATOM 610 O O . GLU A 1 80 ? -4.538 -7.786 7.140 1.00 95.94 80 GLU A O 1
ATOM 615 N N . VAL A 1 81 ? -4.317 -5.636 6.524 1.00 95.12 81 VAL A N 1
ATOM 616 C CA . VAL A 1 81 ? -3.574 -5.228 7.720 1.00 95.12 81 VAL A CA 1
ATOM 617 C C . VAL A 1 81 ? -4.562 -4.668 8.737 1.00 95.12 81 VAL A C 1
ATOM 619 O O . VAL A 1 81 ? -5.307 -3.726 8.461 1.00 95.12 81 VAL A O 1
ATOM 622 N N . LEU A 1 82 ? -4.577 -5.261 9.926 1.00 94.19 82 LEU A N 1
ATOM 623 C CA . LEU A 1 82 ? -5.486 -4.934 11.015 1.00 94.19 82 LEU A CA 1
ATOM 624 C C . LEU A 1 82 ? -4.734 -4.179 12.109 1.00 94.19 82 LEU A C 1
ATOM 626 O O . LEU A 1 82 ? -3.827 -4.727 12.732 1.00 94.19 82 LEU A O 1
ATOM 630 N N . LEU A 1 83 ? -5.148 -2.947 12.398 1.00 91.94 83 LEU A N 1
ATOM 631 C CA . LEU A 1 83 ? -4.682 -2.221 13.575 1.00 91.94 83 LEU A CA 1
ATOM 632 C C . LEU A 1 83 ? -5.536 -2.621 14.778 1.00 91.94 83 LEU A C 1
ATOM 634 O O . LEU A 1 83 ? -6.757 -2.472 14.756 1.00 91.94 83 LEU A O 1
ATOM 638 N N . THR A 1 84 ? -4.887 -3.103 15.833 1.00 91.06 84 THR A N 1
ATOM 639 C CA . THR A 1 84 ? -5.532 -3.646 17.043 1.00 91.06 84 THR A CA 1
ATOM 640 C C . THR A 1 84 ? -5.304 -2.800 18.297 1.00 91.06 84 THR A C 1
ATOM 642 O O . THR A 1 84 ? -5.641 -3.202 19.412 1.00 91.06 84 THR A O 1
ATOM 645 N N . ARG A 1 85 ? -4.725 -1.607 18.128 1.00 86.19 85 ARG A N 1
ATOM 646 C CA . ARG A 1 85 ? -4.556 -0.622 19.199 1.00 86.19 85 ARG A CA 1
ATOM 647 C C . ARG A 1 85 ? -5.778 0.309 19.267 1.00 86.19 85 ARG A C 1
ATOM 649 O O . ARG A 1 85 ? -6.255 0.725 18.212 1.00 86.19 85 ARG A O 1
ATOM 656 N N . PRO A 1 86 ? -6.236 0.686 20.476 1.00 84.12 86 PRO A N 1
ATOM 657 C CA . PRO A 1 86 ? -7.213 1.758 20.661 1.00 84.12 86 PRO A CA 1
ATOM 658 C C . PRO A 1 86 ? -6.790 3.068 19.983 1.00 84.12 86 PRO A C 1
ATOM 660 O O . PRO A 1 86 ? -5.636 3.480 20.091 1.00 84.12 86 PRO A O 1
ATOM 663 N N . LEU A 1 87 ? -7.736 3.742 19.336 1.00 83.19 87 LEU A N 1
ATOM 664 C CA . LEU A 1 87 ? -7.537 5.041 18.695 1.00 83.19 87 LEU A CA 1
ATOM 665 C C . LEU A 1 87 ? -7.987 6.169 19.617 1.00 83.19 87 LEU A C 1
ATOM 667 O O . LEU A 1 87 ? -9.163 6.229 19.972 1.00 83.19 87 LEU A O 1
ATOM 671 N N . PHE A 1 88 ? -7.091 7.081 19.979 1.00 82.25 88 PHE A N 1
ATOM 672 C CA . PHE A 1 88 ? -7.474 8.242 20.777 1.00 82.25 88 PHE A CA 1
ATOM 673 C C . PHE A 1 88 ? -7.913 9.404 19.871 1.00 82.25 88 PHE A C 1
ATOM 675 O O . PHE A 1 88 ? -7.353 9.577 18.785 1.00 82.25 88 PHE A O 1
ATOM 682 N N . PRO A 1 89 ? -8.924 10.199 20.275 1.00 80.00 89 PRO A N 1
ATOM 683 C CA . PRO A 1 89 ? -9.327 11.386 19.529 1.00 80.00 89 PRO A CA 1
ATOM 684 C C . PRO A 1 89 ? -8.141 12.327 19.297 1.00 80.00 89 PRO A C 1
ATOM 686 O O . PRO A 1 89 ? -7.294 12.480 20.173 1.00 80.00 89 PRO A O 1
ATOM 689 N N . GLU A 1 90 ? -8.091 12.950 18.118 1.00 79.38 90 GLU A N 1
ATOM 690 C CA . GLU A 1 90 ? -7.038 13.889 17.695 1.00 79.38 90 GLU A CA 1
ATOM 691 C C . GLU A 1 90 ? -5.632 13.283 17.556 1.00 79.38 90 GLU A C 1
ATOM 693 O O . GLU A 1 90 ? -4.697 13.978 17.152 1.00 79.38 90 GLU A O 1
ATOM 698 N N . GLU A 1 91 ? -5.475 11.978 17.795 1.00 82.94 91 GLU A N 1
ATOM 699 C CA . GLU A 1 91 ? -4.210 11.289 17.583 1.00 82.94 91 GLU A CA 1
ATOM 700 C C . GLU A 1 91 ? -3.925 11.139 16.081 1.00 82.94 91 GLU A C 1
ATOM 702 O O . GLU A 1 91 ? -4.797 10.798 15.265 1.00 82.94 91 GLU A O 1
ATOM 707 N N . ARG A 1 92 ? -2.663 11.397 15.727 1.00 88.31 92 ARG A N 1
ATOM 708 C CA . ARG A 1 92 ? -2.078 11.028 14.441 1.00 88.31 92 ARG A CA 1
ATOM 709 C C . ARG A 1 92 ? -1.262 9.770 14.628 1.00 88.31 92 ARG A C 1
ATOM 711 O O . ARG A 1 92 ? -0.384 9.728 15.487 1.00 88.31 92 ARG A O 1
ATOM 718 N N . TYR A 1 93 ? -1.541 8.770 13.809 1.00 87.88 93 TYR A N 1
ATOM 719 C CA . TYR A 1 93 ? -0.884 7.480 13.920 1.00 87.88 93 TYR A CA 1
ATOM 720 C C . TYR A 1 93 ? -0.315 7.048 12.575 1.00 87.88 93 TYR A C 1
ATOM 722 O O . TYR A 1 93 ? -1.032 7.019 11.577 1.00 87.88 93 TYR A O 1
ATOM 730 N N . GLU A 1 94 ? 0.974 6.721 12.554 1.00 90.81 94 GLU A N 1
ATOM 731 C CA . GLU A 1 94 ? 1.648 6.215 11.364 1.00 90.81 94 GLU A CA 1
ATOM 732 C C . GLU A 1 94 ? 1.700 4.685 11.403 1.00 90.81 94 GLU A C 1
ATOM 734 O O . GLU A 1 94 ? 2.152 4.084 12.377 1.00 90.81 94 GLU A O 1
ATOM 739 N N . VAL A 1 95 ? 1.214 4.059 10.335 1.00 91.94 95 VAL A N 1
ATOM 740 C CA . VAL A 1 95 ? 1.244 2.611 10.134 1.00 91.94 95 VAL A CA 1
ATOM 741 C C . VAL A 1 95 ? 2.207 2.327 8.991 1.00 91.94 95 VAL A C 1
ATOM 743 O O . VAL A 1 95 ? 1.963 2.751 7.859 1.00 91.94 95 VAL A O 1
ATOM 746 N N . ILE A 1 96 ? 3.276 1.587 9.282 1.00 93.38 96 ILE A N 1
ATOM 747 C CA . ILE A 1 96 ? 4.296 1.208 8.304 1.00 93.38 96 ILE A CA 1
ATOM 748 C C . ILE A 1 96 ? 4.332 -0.310 8.187 1.00 93.38 96 ILE A C 1
ATOM 750 O O . ILE A 1 96 ? 4.437 -1.023 9.185 1.00 93.38 96 ILE A O 1
ATOM 754 N N . PHE A 1 97 ? 4.252 -0.807 6.960 1.00 94.75 97 PHE A N 1
ATOM 755 C CA . PHE A 1 97 ? 4.409 -2.226 6.666 1.00 94.75 97 PHE A CA 1
ATOM 756 C C . PHE A 1 97 ? 4.877 -2.418 5.230 1.00 94.75 97 PHE A C 1
ATOM 758 O O . PHE A 1 97 ? 4.729 -1.534 4.384 1.00 94.75 97 PHE A O 1
ATOM 765 N N . SER A 1 98 ? 5.419 -3.593 4.940 1.00 96.31 98 SER A N 1
ATOM 766 C CA . SER A 1 98 ? 5.762 -3.984 3.577 1.00 96.31 98 SER A CA 1
ATOM 767 C C . SER A 1 98 ? 5.057 -5.267 3.174 1.00 96.31 98 SER A C 1
ATOM 769 O O . SER A 1 98 ? 4.649 -6.056 4.022 1.00 96.31 98 SER A O 1
ATOM 771 N N . TYR A 1 99 ? 4.885 -5.454 1.873 1.00 96.75 99 TYR A N 1
ATOM 772 C CA . TYR A 1 99 ? 4.355 -6.677 1.281 1.00 96.75 99 TYR A CA 1
ATOM 773 C C . TYR A 1 99 ? 4.943 -6.865 -0.116 1.00 96.75 99 TYR A C 1
ATOM 775 O O . TYR A 1 99 ? 5.575 -5.965 -0.671 1.00 96.75 99 TYR A O 1
ATOM 783 N N . GLN A 1 100 ? 4.748 -8.043 -0.689 1.00 96.69 100 GLN A N 1
ATOM 784 C CA . GLN A 1 100 ? 5.143 -8.367 -2.051 1.00 96.69 100 GLN A CA 1
ATOM 785 C C . GLN A 1 100 ? 3.913 -8.593 -2.920 1.00 96.69 100 GLN A C 1
ATOM 787 O O . GLN A 1 100 ? 2.898 -9.108 -2.452 1.00 96.69 100 GLN A O 1
ATOM 792 N N . LEU A 1 101 ? 4.025 -8.238 -4.195 1.00 94.75 101 LEU A N 1
ATOM 793 C CA . LEU A 1 101 ? 3.042 -8.542 -5.224 1.00 94.75 101 LEU A CA 1
ATOM 794 C C . LEU A 1 101 ? 3.699 -9.310 -6.372 1.00 94.75 101 LEU A C 1
ATOM 796 O O . LEU A 1 101 ? 4.793 -8.931 -6.813 1.00 94.75 101 LEU A O 1
ATOM 800 N N . PRO A 1 102 ? 3.018 -10.336 -6.914 1.00 91.75 102 PRO A N 1
ATOM 801 C CA . PRO A 1 102 ? 3.306 -10.824 -8.249 1.00 91.75 102 PRO A CA 1
ATOM 802 C C . PRO A 1 102 ? 3.212 -9.661 -9.236 1.00 91.75 102 PRO A C 1
ATOM 804 O O . PRO A 1 102 ? 2.232 -8.919 -9.264 1.00 91.75 102 PRO A O 1
ATOM 807 N N . PHE A 1 103 ? 4.246 -9.499 -10.045 1.00 91.19 103 PHE A N 1
ATOM 808 C CA . PHE A 1 103 ? 4.366 -8.416 -11.001 1.00 91.19 103 PHE A CA 1
ATOM 809 C C . PHE A 1 103 ? 4.625 -8.970 -12.398 1.00 91.19 103 PHE A C 1
ATOM 811 O O . PHE A 1 103 ? 5.315 -9.962 -12.588 1.00 91.19 103 PHE A O 1
ATOM 818 N N . SER A 1 104 ? 4.063 -8.304 -13.392 1.00 89.56 104 SER A N 1
ATOM 819 C CA . SER A 1 104 ? 4.461 -8.411 -14.790 1.00 89.56 104 SER A CA 1
ATOM 820 C C . SER A 1 104 ? 4.173 -7.059 -15.435 1.00 89.56 104 SER A C 1
ATOM 822 O O . SER A 1 104 ? 3.342 -6.302 -14.929 1.00 89.56 104 SER A O 1
ATOM 824 N N . SER A 1 105 ? 4.868 -6.702 -16.516 1.00 89.31 105 SER A N 1
ATOM 825 C CA . SER A 1 105 ? 4.533 -5.454 -17.210 1.00 89.31 105 SER A CA 1
ATOM 826 C C . SER A 1 105 ? 3.088 -5.518 -17.711 1.00 89.31 105 SER A C 1
ATOM 828 O O . SER A 1 105 ? 2.715 -6.478 -18.382 1.00 89.31 105 SER A O 1
ATOM 830 N N . GLY A 1 106 ? 2.291 -4.501 -17.387 1.00 88.56 106 GLY A N 1
ATOM 831 C CA . GLY A 1 106 ? 0.848 -4.489 -17.625 1.00 88.56 106 GLY A CA 1
ATOM 832 C C . GLY A 1 106 ? 0.023 -5.020 -16.449 1.00 88.56 106 GLY A C 1
ATOM 833 O O . GLY A 1 106 ? -1.194 -5.130 -16.573 1.00 88.56 106 GLY A O 1
ATOM 834 N N . ALA A 1 107 ? 0.645 -5.333 -15.306 1.00 90.44 107 ALA A N 1
ATOM 835 C CA . ALA A 1 107 ? -0.076 -5.734 -14.105 1.00 90.44 107 ALA A CA 1
ATOM 836 C C . ALA A 1 107 ? -0.979 -4.601 -13.603 1.00 90.44 107 ALA A C 1
ATOM 838 O O . ALA A 1 107 ? -0.533 -3.469 -13.386 1.00 90.44 107 ALA A O 1
ATOM 839 N N . THR A 1 108 ? -2.249 -4.934 -13.388 1.00 92.31 108 THR A N 1
ATOM 840 C CA . THR A 1 108 ? -3.226 -4.056 -12.750 1.00 92.31 108 THR A CA 1
ATOM 841 C C . THR A 1 108 ? -3.196 -4.275 -11.244 1.00 92.31 108 THR A C 1
ATOM 843 O O . THR A 1 108 ? -3.348 -5.400 -10.773 1.00 92.31 108 THR A O 1
ATOM 846 N N . LEU A 1 109 ? -3.021 -3.191 -10.495 1.00 93.06 109 LEU A N 1
ATOM 847 C CA . LEU A 1 109 ? -3.261 -3.161 -9.063 1.00 93.06 109 LEU A CA 1
ATOM 848 C C . LEU A 1 109 ? -4.659 -2.622 -8.807 1.00 93.06 109 LEU A C 1
ATOM 850 O O . LEU A 1 109 ? -5.072 -1.621 -9.394 1.00 93.06 109 LEU A O 1
ATOM 854 N N . ASP A 1 110 ? -5.357 -3.301 -7.910 1.00 93.06 110 ASP A N 1
ATOM 855 C CA . ASP A 1 110 ? -6.721 -3.002 -7.513 1.00 93.06 110 ASP A CA 1
ATOM 856 C C . ASP A 1 110 ? -6.813 -3.140 -5.996 1.00 93.06 110 ASP A C 1
ATOM 858 O O . ASP A 1 110 ? -6.524 -4.210 -5.448 1.00 93.06 110 ASP A O 1
ATOM 862 N N . GLN A 1 111 ? -7.140 -2.036 -5.330 1.00 94.25 111 GLN A N 1
ATOM 863 C CA . GLN A 1 111 ? -7.157 -1.952 -3.878 1.00 94.25 111 GLN A CA 1
ATOM 864 C C . GLN A 1 111 ? -8.337 -1.114 -3.386 1.00 94.25 111 GLN A C 1
ATOM 866 O O . GLN A 1 111 ? -8.590 -0.010 -3.881 1.00 94.25 111 GLN A O 1
ATOM 871 N N . ASP A 1 112 ? -9.018 -1.628 -2.364 1.00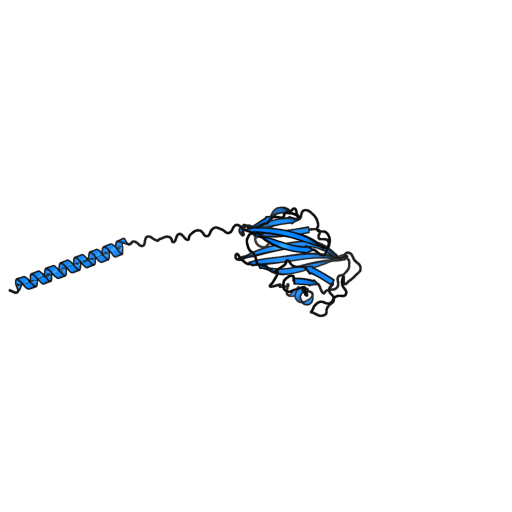 94.88 112 ASP A N 1
ATOM 872 C CA . ASP A 1 112 ? -10.074 -0.922 -1.644 1.00 94.88 112 ASP A CA 1
ATOM 873 C C . ASP A 1 112 ? -9.493 0.051 -0.605 1.00 94.88 112 ASP A C 1
ATOM 875 O O . ASP A 1 112 ? -8.658 -0.322 0.222 1.00 94.88 112 ASP A O 1
ATOM 879 N N . TYR A 1 113 ? -10.003 1.284 -0.581 1.00 95.69 113 TYR A N 1
ATOM 880 C CA . TYR A 1 113 ? -9.728 2.273 0.462 1.00 95.69 113 TYR A CA 1
ATOM 881 C C . TYR A 1 113 ? -10.985 2.483 1.311 1.00 95.69 113 TYR A C 1
ATOM 883 O O . TYR A 1 113 ? -11.878 3.257 0.975 1.00 95.69 113 TYR A O 1
ATOM 891 N N . LEU A 1 114 ? -11.068 1.784 2.448 1.00 94.38 114 LEU A N 1
ATOM 892 C CA . LEU A 1 114 ? -12.260 1.783 3.317 1.00 94.38 114 LEU A CA 1
ATOM 893 C C . LEU A 1 114 ? -12.540 3.129 4.000 1.00 94.38 114 LEU A C 1
ATOM 895 O O . LEU A 1 114 ? -13.659 3.373 4.451 1.00 94.38 114 LEU A O 1
ATOM 899 N N . TYR A 1 115 ? -11.542 4.006 4.074 1.00 94.38 115 TYR A N 1
ATOM 900 C CA . TYR A 1 115 ? -11.637 5.313 4.714 1.00 94.38 115 TYR A CA 1
ATOM 901 C C . TYR A 1 115 ? -11.385 6.418 3.701 1.00 94.38 115 TYR A C 1
ATOM 903 O O . TYR A 1 115 ? -10.638 6.237 2.737 1.00 94.38 115 TYR A O 1
ATOM 911 N N . ARG A 1 116 ? -11.954 7.598 3.970 1.00 95.25 116 ARG A N 1
ATOM 912 C CA . ARG A 1 116 ? -11.628 8.798 3.201 1.00 95.25 116 ARG A CA 1
ATOM 913 C C . ARG A 1 116 ? -10.117 9.011 3.243 1.00 95.25 116 ARG A C 1
ATOM 915 O O . ARG A 1 116 ? -9.554 9.107 4.335 1.00 95.25 116 ARG A O 1
ATOM 922 N N . THR A 1 117 ? -9.498 9.088 2.070 1.00 97.12 117 THR A N 1
ATOM 923 C CA . THR A 1 117 ? -8.045 9.207 1.924 1.00 97.12 117 THR A CA 1
ATOM 924 C C . THR A 1 117 ? -7.719 10.495 1.193 1.00 97.12 117 THR A C 1
ATOM 926 O O . THR A 1 117 ? -8.070 10.650 0.027 1.00 97.12 117 THR A O 1
ATOM 929 N N . GLU A 1 118 ? -7.097 11.443 1.889 1.00 96.81 118 GLU A N 1
ATOM 930 C CA . GLU A 1 118 ? -6.868 12.794 1.368 1.00 96.81 118 GLU A CA 1
ATOM 931 C C . GLU A 1 118 ? -5.778 12.814 0.298 1.00 96.81 118 GLU A C 1
ATOM 933 O O . GLU A 1 118 ? -5.936 13.480 -0.724 1.00 96.81 118 GLU A O 1
ATOM 938 N N . GLN A 1 119 ? -4.699 12.060 0.516 1.00 97.25 119 GLN A N 1
ATOM 939 C CA . GLN A 1 119 ? -3.578 11.963 -0.410 1.00 97.25 119 GLN A CA 1
ATOM 940 C C . GLN A 1 119 ? -3.175 10.508 -0.615 1.00 97.25 119 GLN A C 1
ATOM 942 O O . GLN A 1 119 ? -2.958 9.774 0.350 1.00 97.25 119 GLN A O 1
ATOM 947 N N . VAL A 1 120 ? -3.024 10.117 -1.880 1.00 98.12 120 VAL A N 1
ATOM 948 C CA . VAL A 1 120 ? -2.377 8.862 -2.265 1.00 98.12 120 VAL A CA 1
ATOM 949 C C . VAL A 1 120 ? -1.171 9.180 -3.127 1.00 98.12 120 VAL A C 1
ATOM 951 O O . VAL A 1 120 ? -1.267 9.960 -4.075 1.00 98.12 120 VAL A O 1
ATOM 954 N N . GLU A 1 121 ? -0.047 8.565 -2.797 1.00 98.06 121 GLU A N 1
ATOM 955 C CA . GLU A 1 121 ? 1.214 8.751 -3.489 1.00 98.06 121 GLU A CA 1
ATOM 956 C C . GLU A 1 121 ? 1.829 7.399 -3.839 1.00 98.06 121 GLU A C 1
ATOM 958 O O . GLU A 1 121 ? 1.981 6.527 -2.983 1.00 98.06 121 GLU A O 1
ATOM 963 N N . ILE A 1 122 ? 2.201 7.227 -5.102 1.00 98.06 122 ILE A N 1
ATOM 964 C CA . ILE A 1 122 ? 2.876 6.030 -5.597 1.00 98.06 122 ILE A CA 1
ATOM 965 C C . ILE A 1 122 ? 4.263 6.439 -6.077 1.00 98.06 122 ILE A C 1
ATOM 967 O O . ILE A 1 122 ? 4.390 7.278 -6.965 1.00 98.06 122 ILE A O 1
ATOM 971 N N . ARG A 1 123 ? 5.303 5.842 -5.494 1.00 97.81 123 ARG A N 1
ATOM 972 C CA . ARG A 1 123 ? 6.703 6.101 -5.839 1.00 97.81 123 ARG A CA 1
ATOM 973 C C . ARG A 1 123 ? 7.277 4.908 -6.582 1.00 97.81 123 ARG A C 1
ATOM 975 O O . ARG A 1 123 ? 7.350 3.812 -6.029 1.00 97.81 123 ARG A O 1
ATOM 982 N N . LEU A 1 124 ? 7.714 5.133 -7.814 1.00 96.88 124 LEU A N 1
ATOM 983 C CA . LEU A 1 124 ? 8.401 4.147 -8.644 1.00 96.88 124 LEU A CA 1
ATOM 984 C C . LEU A 1 124 ? 9.873 4.554 -8.793 1.00 96.88 124 LEU A C 1
ATOM 986 O O . LEU A 1 124 ? 10.127 5.706 -9.131 1.00 96.88 124 LEU A O 1
ATOM 990 N N . PRO A 1 125 ? 10.858 3.671 -8.582 1.00 95.50 125 PRO A N 1
ATOM 991 C CA . PRO A 1 125 ? 12.258 4.013 -8.806 1.00 95.50 125 PRO A CA 1
ATOM 992 C C . PRO A 1 125 ? 12.499 4.394 -10.268 1.00 95.50 125 PRO A C 1
ATOM 994 O O . PRO A 1 125 ? 12.057 3.680 -11.173 1.00 95.50 125 PRO A O 1
ATOM 997 N N . GLN A 1 126 ? 13.183 5.513 -10.517 1.00 93.94 126 GLN A N 1
ATOM 998 C CA . GLN A 1 126 ? 13.353 6.038 -11.876 1.00 93.94 126 GLN A CA 1
ATOM 999 C C . GLN A 1 126 ? 14.105 5.047 -12.778 1.00 93.94 126 GLN A C 1
ATOM 1001 O O . GLN A 1 126 ? 13.723 4.820 -13.926 1.00 93.94 126 GLN A O 1
ATOM 1006 N N . GLU A 1 127 ? 15.143 4.405 -12.248 1.00 91.00 127 GLU A N 1
ATOM 1007 C CA . GLU A 1 127 ? 15.961 3.428 -12.963 1.00 91.00 127 GLU A CA 1
ATOM 1008 C C . GLU A 1 127 ? 15.230 2.112 -13.258 1.00 91.00 127 GLU A C 1
ATOM 1010 O O . GLU A 1 127 ? 15.676 1.332 -14.099 1.00 91.00 127 GLU A O 1
ATOM 1015 N N . ALA A 1 128 ? 14.082 1.861 -12.618 1.00 90.88 128 ALA A N 1
ATOM 1016 C CA . ALA A 1 128 ? 13.263 0.700 -12.942 1.00 90.88 128 ALA A CA 1
ATOM 1017 C C . ALA A 1 128 ? 12.553 0.840 -14.298 1.00 90.88 128 ALA A C 1
ATOM 1019 O O . ALA A 1 128 ? 12.036 -0.165 -14.787 1.00 90.88 128 ALA A O 1
ATOM 1020 N N . ALA A 1 129 ? 12.523 2.043 -14.894 1.00 90.00 129 ALA A N 1
ATOM 1021 C CA . ALA A 1 129 ? 11.806 2.349 -16.136 1.00 90.00 129 ALA A CA 1
ATOM 1022 C C . ALA A 1 129 ? 10.336 1.881 -16.098 1.00 90.00 129 ALA A C 1
ATOM 1024 O O . ALA A 1 129 ? 9.795 1.348 -17.072 1.00 90.00 129 ALA A O 1
ATOM 1025 N N . ALA A 1 130 ? 9.707 2.040 -14.930 1.00 92.69 130 ALA A N 1
ATOM 1026 C CA . ALA A 1 130 ? 8.306 1.734 -14.695 1.00 92.69 130 ALA A CA 1
ATOM 1027 C C . ALA A 1 130 ? 7.462 3.013 -14.753 1.00 92.69 130 ALA A C 1
ATOM 1029 O O . ALA A 1 130 ? 7.878 4.071 -14.284 1.00 92.69 130 ALA A O 1
ATOM 1030 N N . THR A 1 131 ? 6.264 2.901 -15.312 1.00 94.69 131 THR A N 1
ATOM 1031 C CA . THR A 1 131 ? 5.287 3.983 -15.436 1.00 94.69 131 THR A CA 1
ATOM 1032 C C . THR A 1 131 ? 3.924 3.519 -14.950 1.00 94.69 131 THR A C 1
ATOM 1034 O O . THR A 1 131 ? 3.599 2.329 -14.996 1.00 94.69 131 THR A O 1
ATOM 1037 N N . LEU A 1 132 ? 3.121 4.473 -14.488 1.00 95.56 132 LEU A N 1
ATOM 1038 C CA . LEU A 1 132 ? 1.758 4.244 -14.034 1.00 95.56 132 LEU A CA 1
ATOM 1039 C C . LEU A 1 132 ? 0.760 4.777 -15.061 1.00 95.56 132 LEU A C 1
ATOM 1041 O O . LEU A 1 132 ? 0.916 5.875 -15.591 1.00 95.56 132 LEU A O 1
ATOM 1045 N N . SER A 1 133 ? -0.299 4.010 -15.304 1.00 94.88 133 SER A N 1
ATOM 1046 C CA . SER A 1 133 ? -1.447 4.425 -16.112 1.00 94.88 133 SER A CA 1
ATOM 1047 C C . SER A 1 133 ? -2.754 4.077 -15.402 1.00 94.88 133 SER A C 1
ATOM 1049 O O . SER A 1 133 ? -2.858 3.035 -14.761 1.00 94.88 133 SER A O 1
ATOM 1051 N N . SER A 1 134 ? -3.769 4.932 -15.498 1.00 95.31 134 SER A N 1
ATOM 1052 C CA . SER A 1 134 ? -5.113 4.650 -14.981 1.00 95.31 134 SER A CA 1
ATOM 1053 C C . SER A 1 134 ? -6.161 5.242 -15.917 1.00 95.31 134 SER A C 1
ATOM 1055 O O . SER A 1 134 ? -5.934 6.277 -16.540 1.00 95.31 134 SER A O 1
ATOM 1057 N N . GLN A 1 135 ? -7.303 4.563 -16.030 1.00 91.31 135 GLN A N 1
ATOM 1058 C CA . GLN A 1 135 ? -8.457 5.041 -16.796 1.00 91.31 135 GLN A CA 1
ATOM 1059 C C . GLN A 1 135 ? -9.427 5.856 -15.934 1.00 91.31 135 GLN A C 1
ATOM 1061 O O . GLN A 1 135 ? -10.149 6.704 -16.453 1.00 91.31 135 GLN A O 1
ATOM 1066 N N . LYS A 1 136 ? -9.463 5.583 -14.624 1.00 91.38 136 LYS A N 1
ATOM 1067 C CA . LYS A 1 136 ? -10.431 6.171 -13.692 1.00 91.38 136 LYS A CA 1
ATOM 1068 C C . LYS A 1 136 ? -9.814 7.310 -12.886 1.00 91.38 136 LYS A C 1
ATOM 1070 O O . LYS A 1 136 ? -10.442 8.352 -12.725 1.00 91.38 136 LYS A O 1
ATOM 1075 N N . GLN A 1 137 ? -8.598 7.118 -12.383 1.00 94.00 137 GLN A N 1
ATOM 1076 C CA . GLN A 1 137 ? -7.924 8.085 -11.527 1.00 94.00 137 GLN A CA 1
ATOM 1077 C C . GLN A 1 137 ? -6.950 8.969 -12.305 1.00 94.00 137 GLN A C 1
ATOM 1079 O O . GLN A 1 137 ? -6.273 8.520 -13.228 1.00 94.00 137 GLN A O 1
ATOM 1084 N N . ARG A 1 138 ? -6.860 10.239 -11.897 1.00 96.38 138 ARG A N 1
ATOM 1085 C CA . ARG A 1 138 ? -5.882 11.198 -12.423 1.00 96.38 138 ARG A CA 1
ATOM 1086 C C . ARG A 1 138 ? -4.735 11.366 -11.445 1.00 96.38 138 ARG A C 1
ATOM 1088 O O . ARG A 1 138 ? -4.961 11.562 -10.251 1.00 96.38 138 ARG A O 1
ATOM 1095 N N . PHE A 1 139 ? -3.521 11.321 -11.975 1.00 97.31 139 PHE A N 1
ATOM 1096 C CA . PHE A 1 139 ? -2.299 11.480 -11.203 1.00 97.31 139 PHE A CA 1
ATOM 1097 C C . PHE A 1 139 ? -1.489 12.643 -11.750 1.00 97.31 139 PHE A C 1
ATOM 1099 O O . PHE A 1 139 ? -1.271 12.747 -12.959 1.00 97.31 139 PHE A O 1
ATOM 1106 N N . ARG A 1 140 ? -0.987 13.472 -10.842 1.00 97.25 140 ARG A N 1
ATOM 1107 C CA . ARG A 1 140 ? 0.093 14.403 -11.130 1.00 97.25 140 ARG A CA 1
ATOM 1108 C C . ARG A 1 140 ? 1.412 13.659 -10.993 1.00 97.25 140 ARG A C 1
ATOM 1110 O O . ARG A 1 140 ? 1.658 13.035 -9.965 1.00 97.25 140 ARG A O 1
ATOM 1117 N N . GLN A 1 141 ? 2.249 13.745 -12.019 1.00 97.19 141 GLN A N 1
ATOM 1118 C CA . GLN A 1 141 ? 3.577 13.147 -12.009 1.00 97.19 141 GLN A CA 1
ATOM 1119 C C . GLN A 1 141 ? 4.640 14.199 -11.669 1.00 97.19 141 GLN A C 1
ATOM 1121 O O . GLN A 1 141 ? 4.656 15.281 -12.258 1.00 97.19 141 GLN A O 1
ATOM 1126 N N . SER A 1 142 ? 5.550 13.859 -10.764 1.00 97.12 142 SER A N 1
ATOM 1127 C CA . SER A 1 142 ? 6.765 14.615 -10.446 1.00 97.12 142 SER A CA 1
ATOM 1128 C C . SER A 1 142 ? 7.972 13.674 -10.380 1.00 97.12 142 SER A C 1
ATOM 1130 O O . SER A 1 142 ? 7.831 12.455 -10.286 1.00 97.12 142 SER A O 1
ATOM 1132 N N . LEU A 1 143 ? 9.174 14.243 -10.479 1.00 96.56 143 LEU A N 1
ATOM 1133 C CA . LEU A 1 143 ? 10.423 13.538 -10.201 1.00 96.56 143 LEU A CA 1
ATOM 1134 C C . LEU A 1 143 ? 10.965 14.051 -8.868 1.00 96.56 143 LEU A C 1
ATOM 1136 O O . LEU A 1 143 ? 11.182 15.254 -8.723 1.00 96.56 143 LEU A O 1
ATOM 1140 N N . GLU A 1 144 ? 11.196 13.148 -7.920 1.00 96.00 144 GLU A N 1
ATOM 1141 C CA . GLU A 1 144 ? 11.707 13.494 -6.593 1.00 96.00 144 GLU A CA 1
ATOM 1142 C C . GLU A 1 144 ? 12.913 12.640 -6.225 1.00 96.00 144 GLU A C 1
ATOM 1144 O O . GLU A 1 144 ? 12.936 11.434 -6.459 1.00 96.00 144 GLU A O 1
ATOM 1149 N N . THR A 1 145 ? 13.911 13.258 -5.600 1.00 94.50 145 THR A N 1
ATOM 1150 C CA . THR A 1 145 ? 15.091 12.552 -5.099 1.00 94.50 145 THR A CA 1
ATOM 1151 C C . THR A 1 145 ? 14.974 12.381 -3.595 1.00 94.50 145 THR A C 1
ATOM 1153 O O . THR A 1 145 ? 14.813 13.353 -2.858 1.00 94.50 145 THR A O 1
ATOM 1156 N N . SER A 1 146 ? 15.068 11.138 -3.125 1.00 90.12 146 SER A N 1
ATOM 1157 C CA . SER A 1 146 ? 15.073 10.829 -1.699 1.00 90.12 146 SER A CA 1
ATOM 1158 C C . SER A 1 146 ? 16.284 11.487 -1.025 1.00 90.12 146 SER A C 1
ATOM 1160 O O . SER A 1 146 ? 17.418 11.190 -1.408 1.00 90.12 146 SER A O 1
ATOM 1162 N N . PRO A 1 147 ? 16.089 12.324 0.010 1.00 86.19 147 PRO A N 1
ATOM 1163 C CA . PRO A 1 147 ? 17.201 12.988 0.687 1.00 86.19 147 PRO A CA 1
ATOM 1164 C C . PRO A 1 147 ? 18.074 12.014 1.489 1.00 86.19 147 PRO A C 1
ATOM 1166 O O . PRO A 1 147 ? 19.250 12.287 1.700 1.00 86.19 147 PRO A O 1
ATOM 1169 N N . SER A 1 148 ? 17.524 10.876 1.929 1.00 84.19 148 SER A N 1
ATOM 1170 C CA . SER A 1 148 ? 18.250 9.883 2.731 1.00 84.19 148 SER A CA 1
ATOM 1171 C C . SER A 1 148 ? 19.081 8.913 1.895 1.00 84.19 148 SER A C 1
ATOM 1173 O O . SER A 1 148 ? 20.123 8.457 2.353 1.00 84.19 148 SER A O 1
ATOM 1175 N N . THR A 1 149 ? 18.631 8.582 0.682 1.00 88.00 149 THR A N 1
ATOM 1176 C CA . THR A 1 149 ? 19.291 7.578 -0.175 1.00 88.00 149 THR A CA 1
ATOM 1177 C C . THR A 1 149 ? 19.930 8.169 -1.429 1.00 88.00 149 THR A C 1
ATOM 1179 O O . THR A 1 149 ? 20.701 7.486 -2.094 1.00 88.00 149 THR A O 1
ATOM 1182 N N . GLY A 1 150 ? 19.595 9.410 -1.794 1.00 91.38 150 GLY A N 1
ATOM 1183 C CA . GLY A 1 150 ? 19.998 10.026 -3.061 1.00 91.38 150 GLY A CA 1
ATOM 1184 C C . GLY A 1 150 ? 19.327 9.415 -4.297 1.00 91.38 150 GLY A C 1
ATOM 1185 O O . GLY A 1 150 ? 19.633 9.816 -5.417 1.00 91.38 150 GLY A O 1
ATOM 1186 N N . ARG A 1 151 ? 18.415 8.450 -4.122 1.00 93.88 151 ARG A N 1
ATOM 1187 C CA . ARG A 1 151 ? 17.742 7.745 -5.218 1.00 93.88 151 ARG A CA 1
ATOM 1188 C C . ARG A 1 151 ? 16.555 8.542 -5.748 1.00 93.88 151 ARG A C 1
ATOM 1190 O O . ARG A 1 151 ? 15.794 9.112 -4.965 1.00 93.88 151 ARG A O 1
ATOM 1197 N N . ALA A 1 152 ? 16.398 8.560 -7.068 1.00 96.00 152 ALA A N 1
ATOM 1198 C CA . ALA A 1 152 ? 15.336 9.284 -7.753 1.00 96.00 152 ALA A CA 1
ATOM 1199 C C . ALA A 1 152 ? 14.087 8.414 -7.96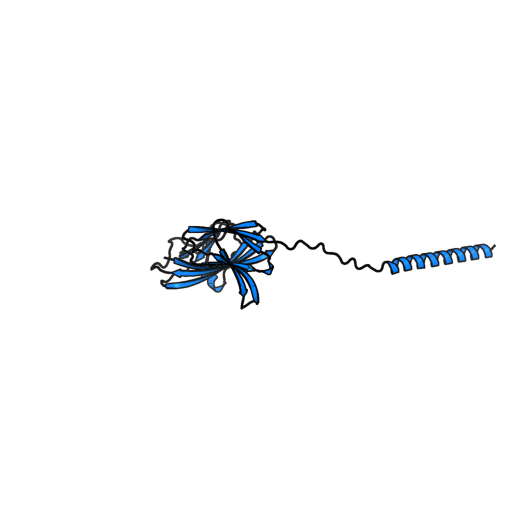3 1.00 96.00 152 ALA A C 1
ATOM 1201 O O . ALA A 1 152 ? 14.181 7.236 -8.315 1.00 96.00 152 ALA A O 1
ATOM 1202 N N . TYR A 1 153 ? 12.914 9.014 -7.779 1.00 97.19 153 TYR A N 1
ATOM 1203 C CA . TYR A 1 153 ? 11.616 8.363 -7.885 1.00 97.19 153 TYR A CA 1
ATOM 1204 C C . TYR A 1 153 ? 10.668 9.124 -8.818 1.00 97.19 153 TYR A C 1
ATOM 1206 O O . TYR A 1 153 ? 10.463 10.332 -8.699 1.00 97.19 153 TYR A O 1
ATOM 1214 N N . LEU A 1 154 ? 10.064 8.345 -9.712 1.00 97.50 154 LEU A N 1
ATOM 1215 C CA . LEU A 1 154 ? 8.750 8.497 -10.329 1.00 97.50 154 LEU A CA 1
ATOM 1216 C C . LEU A 1 154 ? 7.632 8.720 -9.307 1.00 97.50 154 LEU A C 1
ATOM 1218 O O . LEU A 1 154 ? 7.107 7.713 -8.838 1.00 97.50 154 LEU A O 1
ATOM 1222 N N . VAL A 1 155 ? 7.260 9.947 -8.938 1.00 97.94 155 VAL A N 1
ATOM 1223 C CA . VAL A 1 155 ? 6.178 10.177 -7.963 1.00 97.94 155 VAL A CA 1
ATOM 1224 C C . VAL A 1 155 ? 4.861 10.465 -8.677 1.00 97.94 155 VAL A C 1
ATOM 1226 O O . VAL A 1 155 ? 4.756 11.403 -9.462 1.00 97.94 155 VAL A O 1
ATOM 1229 N N . TYR A 1 156 ? 3.845 9.653 -8.390 1.00 98.19 156 TYR A N 1
ATOM 1230 C CA . TYR A 1 156 ? 2.477 9.806 -8.875 1.00 98.19 156 TYR A CA 1
ATOM 1231 C C . TYR A 1 156 ? 1.566 10.160 -7.705 1.00 98.19 156 TYR A C 1
ATOM 1233 O O . TYR A 1 156 ? 1.228 9.301 -6.889 1.00 98.19 156 TYR A O 1
ATOM 1241 N N . GLN A 1 157 ? 1.153 11.421 -7.636 1.00 98.12 157 GLN A N 1
ATOM 1242 C CA . GLN A 1 157 ? 0.232 11.908 -6.618 1.00 98.12 157 GLN A CA 1
ATOM 1243 C C . GLN A 1 157 ? -1.188 11.946 -7.174 1.00 98.12 157 GLN A C 1
ATOM 1245 O O . GLN A 1 157 ? -1.447 12.573 -8.204 1.00 98.12 157 GLN A O 1
ATOM 1250 N N . LEU A 1 158 ? -2.117 11.280 -6.496 1.00 97.88 158 LEU A N 1
ATOM 1251 C CA . LEU A 1 158 ? -3.526 11.291 -6.865 1.00 97.88 158 LEU A CA 1
ATOM 1252 C C . LEU A 1 158 ? -4.095 12.711 -6.715 1.00 97.88 158 LEU A C 1
ATOM 1254 O O . LEU A 1 158 ? -3.949 13.336 -5.667 1.00 97.88 158 LEU A O 1
ATOM 1258 N N . GLU A 1 159 ? -4.745 13.228 -7.761 1.00 96.81 159 GLU A N 1
ATOM 1259 C CA . GLU A 1 159 ? -5.221 14.622 -7.775 1.00 96.81 159 GLU A CA 1
ATOM 1260 C C . GLU A 1 159 ? -6.472 14.857 -6.919 1.00 96.81 159 GLU A C 1
ATOM 1262 O O . GLU A 1 159 ? -6.769 15.994 -6.550 1.00 96.81 159 GLU A O 1
ATOM 1267 N N . GLN A 1 160 ? -7.230 13.800 -6.629 1.00 95.88 160 GLN A N 1
ATOM 1268 C CA . GLN A 1 160 ? -8.492 13.866 -5.899 1.00 95.88 160 GLN A CA 1
ATOM 1269 C C . GLN A 1 160 ? -8.471 12.893 -4.725 1.00 95.88 160 GLN A C 1
ATOM 1271 O O . GLN A 1 160 ? -8.018 11.761 -4.861 1.00 95.88 160 GLN A O 1
ATOM 1276 N N . ALA A 1 161 ? -8.996 13.327 -3.581 1.00 96.06 161 ALA A N 1
ATOM 1277 C CA . ALA A 1 161 ? -9.147 12.463 -2.418 1.00 96.06 161 ALA A CA 1
ATOM 1278 C C . ALA A 1 161 ? -10.087 11.286 -2.728 1.00 96.06 161 ALA A C 1
ATOM 1280 O O . ALA A 1 161 ? -11.146 11.484 -3.331 1.00 96.06 161 ALA A O 1
ATOM 1281 N N . LEU A 1 162 ? -9.736 10.091 -2.252 1.00 96.69 162 LEU A N 1
ATOM 1282 C CA . LEU A 1 162 ? -10.597 8.914 -2.355 1.00 96.69 162 LEU A CA 1
ATOM 1283 C C . LEU A 1 162 ? -11.716 8.991 -1.320 1.00 96.69 162 LEU A C 1
ATOM 1285 O O . LEU A 1 162 ? -11.484 9.313 -0.146 1.00 96.69 162 LEU A O 1
ATOM 1289 N N . GLN A 1 163 ? -12.932 8.670 -1.754 1.00 95.88 163 GLN A N 1
ATOM 1290 C CA . GLN A 1 163 ? -14.072 8.533 -0.852 1.00 95.88 163 GLN A CA 1
ATOM 1291 C C . GLN A 1 163 ? -14.013 7.196 -0.091 1.00 95.88 163 GLN A C 1
ATOM 1293 O O . GLN A 1 163 ? -13.339 6.264 -0.532 1.00 95.88 163 GLN A O 1
ATOM 1298 N N . PRO A 1 164 ? -14.698 7.070 1.063 1.00 94.12 164 PRO A N 1
ATOM 1299 C CA . PRO A 1 164 ? -14.779 5.796 1.770 1.00 94.12 164 PRO A CA 1
ATOM 1300 C C . PRO A 1 164 ? -15.315 4.671 0.874 1.00 94.12 164 PRO A C 1
ATOM 1302 O O . PRO A 1 164 ? -16.300 4.862 0.162 1.00 94.12 164 PRO A O 1
ATOM 1305 N N . ALA A 1 165 ? -14.679 3.501 0.959 1.00 93.25 165 ALA A N 1
ATOM 1306 C CA . ALA A 1 165 ? -14.947 2.313 0.145 1.00 93.25 165 ALA A CA 1
ATOM 1307 C C . ALA A 1 165 ? -14.712 2.501 -1.367 1.00 93.25 165 ALA A C 1
ATOM 1309 O O . ALA A 1 165 ? -15.219 1.727 -2.181 1.00 93.25 165 ALA A O 1
ATOM 1310 N N . GLU A 1 166 ? -13.941 3.516 -1.764 1.00 95.44 166 GLU A N 1
ATOM 1311 C CA . GLU A 1 166 ? -13.537 3.685 -3.154 1.00 95.44 166 GLU A CA 1
ATOM 1312 C C . GLU A 1 166 ? -12.361 2.768 -3.518 1.00 95.44 166 GLU A C 1
ATOM 1314 O O . GLU A 1 166 ? -11.455 2.523 -2.723 1.00 95.44 166 GLU A O 1
ATOM 1319 N N . ARG A 1 167 ? -12.368 2.287 -4.765 1.00 94.50 167 ARG A N 1
ATOM 1320 C CA . ARG A 1 167 ? -11.300 1.468 -5.346 1.00 94.50 167 ARG A CA 1
ATOM 1321 C C . ARG A 1 167 ? -10.314 2.302 -6.136 1.00 94.50 167 ARG A C 1
ATOM 1323 O O . ARG A 1 167 ? -10.715 3.010 -7.070 1.00 94.50 167 ARG A O 1
ATOM 1330 N N . LEU A 1 168 ? -9.036 2.145 -5.814 1.00 95.31 168 LEU A N 1
ATOM 1331 C CA . LEU A 1 168 ? -7.924 2.653 -6.603 1.00 95.31 168 LEU A CA 1
ATOM 1332 C C . LEU A 1 168 ? -7.473 1.570 -7.580 1.00 95.31 168 LEU A C 1
ATOM 1334 O O . LEU A 1 168 ? -7.073 0.488 -7.155 1.00 95.31 168 LEU A O 1
ATOM 1338 N N . ILE A 1 169 ? -7.544 1.866 -8.880 1.00 95.31 169 ILE A N 1
ATOM 1339 C CA . ILE A 1 169 ? -7.187 0.910 -9.928 1.00 95.31 169 ILE A CA 1
ATOM 1340 C C . ILE A 1 169 ? -6.205 1.572 -10.889 1.00 95.31 169 ILE A C 1
ATOM 1342 O O . ILE A 1 169 ? -6.502 2.596 -11.512 1.00 95.31 169 ILE A O 1
ATOM 1346 N N . PHE A 1 170 ? -5.023 0.985 -11.028 1.00 95.38 170 PHE A N 1
ATOM 1347 C CA . PHE A 1 170 ? -4.008 1.456 -11.965 1.00 95.38 170 PHE A CA 1
ATOM 1348 C C . PHE A 1 170 ? -3.184 0.296 -12.508 1.00 95.38 170 PHE A C 1
ATOM 1350 O O . PHE A 1 170 ? -3.092 -0.770 -11.912 1.00 95.38 170 PHE A O 1
ATOM 1357 N N . THR A 1 171 ? -2.584 0.512 -13.670 1.00 95.69 171 THR A N 1
ATOM 1358 C CA . THR A 1 171 ? -1.726 -0.450 -14.353 1.00 95.69 171 THR A CA 1
ATOM 1359 C C . THR A 1 171 ? -0.293 0.050 -14.350 1.00 95.69 171 THR A C 1
ATOM 1361 O O . THR A 1 171 ? -0.030 1.202 -14.712 1.00 95.69 171 THR A O 1
ATOM 1364 N N . LEU A 1 172 ? 0.627 -0.829 -13.960 1.00 94.44 172 LEU A N 1
ATOM 1365 C CA . LEU A 1 172 ? 2.061 -0.584 -13.994 1.00 94.44 172 LEU A CA 1
ATOM 1366 C C . LEU A 1 172 ? 2.667 -1.193 -15.257 1.00 94.44 172 LEU A C 1
ATOM 1368 O O . LEU A 1 172 ? 2.592 -2.400 -15.481 1.00 94.44 172 LEU A O 1
ATOM 1372 N N . ASN A 1 173 ? 3.315 -0.359 -16.061 1.00 92.88 173 ASN A N 1
ATOM 1373 C CA . ASN A 1 173 ? 4.022 -0.779 -17.266 1.00 92.88 173 ASN A CA 1
ATOM 1374 C C . ASN A 1 173 ? 5.516 -0.584 -17.062 1.00 92.88 173 ASN A C 1
ATOM 1376 O O . ASN A 1 173 ? 5.941 0.493 -16.649 1.00 92.88 173 ASN A O 1
ATOM 1380 N N . ARG A 1 174 ? 6.319 -1.604 -17.367 1.00 88.75 174 ARG A N 1
ATOM 1381 C CA . ARG A 1 174 ? 7.772 -1.540 -17.231 1.00 88.75 174 ARG A CA 1
ATOM 1382 C C . ARG A 1 174 ? 8.422 -1.903 -18.551 1.00 88.75 174 ARG A C 1
ATOM 1384 O O . ARG A 1 174 ? 8.262 -3.018 -19.039 1.00 88.75 174 ARG A O 1
ATOM 1391 N N . THR A 1 175 ? 9.193 -0.979 -19.108 1.00 80.06 175 THR A N 1
ATOM 1392 C CA . THR A 1 175 ? 10.096 -1.306 -20.211 1.00 80.06 175 THR A CA 1
ATOM 1393 C C . THR A 1 175 ? 11.303 -2.016 -19.628 1.00 80.06 175 THR A C 1
ATOM 1395 O O . THR A 1 175 ? 12.170 -1.388 -19.020 1.00 80.06 175 THR A O 1
ATOM 1398 N N . LEU A 1 176 ? 11.338 -3.339 -19.774 1.00 65.88 176 LEU A N 1
ATOM 1399 C CA . LEU A 1 176 ? 12.551 -4.096 -19.500 1.00 65.88 176 LEU A CA 1
ATOM 1400 C C . LEU A 1 176 ? 13.631 -3.615 -20.476 1.00 65.88 176 LEU A C 1
ATOM 1402 O O . LEU A 1 176 ? 13.327 -3.441 -21.662 1.00 65.88 176 LEU A O 1
ATOM 1406 N N . PRO A 1 177 ? 14.875 -3.389 -20.023 1.00 57.94 177 PRO A N 1
ATOM 1407 C CA . PRO A 1 177 ? 15.967 -3.250 -20.966 1.00 57.94 177 PRO A CA 1
ATOM 1408 C C . PRO A 1 177 ? 15.972 -4.516 -21.820 1.00 57.94 177 PRO A C 1
ATOM 1410 O O . PRO A 1 177 ? 16.016 -5.626 -21.286 1.00 57.94 177 PRO A O 1
ATOM 1413 N N . THR A 1 178 ? 15.871 -4.356 -23.142 1.00 50.12 178 THR A N 1
ATOM 1414 C CA . THR A 1 178 ? 16.074 -5.461 -24.078 1.00 50.12 178 THR A CA 1
ATOM 1415 C C . THR A 1 178 ? 17.364 -6.145 -23.645 1.00 50.12 178 THR A C 1
ATOM 1417 O O . THR A 1 178 ? 18.355 -5.420 -23.490 1.00 50.12 178 THR A O 1
ATOM 1420 N N . PRO A 1 179 ? 17.390 -7.470 -23.392 1.00 50.44 179 PRO A N 1
ATOM 1421 C CA . PRO A 1 179 ? 18.646 -8.143 -23.133 1.00 50.44 179 PRO A CA 1
ATOM 1422 C C . PRO A 1 179 ? 19.524 -7.822 -24.331 1.00 50.44 179 PRO A C 1
ATOM 1424 O O . PRO A 1 179 ? 19.260 -8.274 -25.447 1.00 50.44 179 PRO A O 1
ATOM 1427 N N . GLN A 1 180 ? 20.507 -6.945 -24.123 1.00 42.78 180 GLN A N 1
ATOM 1428 C CA . GLN A 1 180 ? 21.529 -6.728 -25.122 1.00 42.78 180 GLN A CA 1
ATOM 1429 C C . GLN A 1 180 ? 22.061 -8.133 -25.367 1.00 42.78 180 GLN A C 1
ATOM 1431 O O . GLN A 1 180 ? 22.398 -8.808 -24.382 1.00 42.78 180 GLN A O 1
ATOM 1436 N N . PRO A 1 181 ? 22.056 -8.639 -26.617 1.00 48.22 181 PRO A N 1
ATOM 1437 C CA . PRO A 1 181 ? 22.783 -9.860 -26.878 1.00 48.22 181 PRO A CA 1
ATOM 1438 C C . PRO A 1 181 ? 24.148 -9.591 -26.278 1.00 48.22 181 PRO A C 1
ATOM 1440 O O . PRO A 1 181 ? 24.754 -8.561 -26.587 1.00 48.22 181 PRO A O 1
ATOM 1443 N N . VAL A 1 182 ? 24.566 -10.431 -25.331 1.00 50.62 182 VAL A N 1
ATOM 1444 C CA . VAL A 1 182 ? 25.939 -10.402 -24.866 1.00 50.62 182 VAL A CA 1
ATOM 1445 C C . VAL A 1 182 ? 26.708 -10.611 -26.155 1.00 50.62 182 VAL A C 1
ATOM 1447 O O . VAL A 1 182 ? 26.811 -11.733 -26.653 1.00 50.62 182 VAL A O 1
ATOM 1450 N N . GLN A 1 183 ? 27.189 -9.519 -26.753 1.00 45.19 183 GLN A N 1
ATOM 1451 C CA . GLN A 1 183 ? 28.358 -9.568 -27.583 1.00 45.19 183 GLN A CA 1
ATOM 1452 C C . GLN A 1 183 ? 29.364 -10.089 -26.580 1.00 45.19 183 GLN A C 1
ATOM 1454 O O . GLN A 1 183 ? 29.977 -9.337 -25.827 1.00 45.19 183 GLN A O 1
ATOM 1459 N N . ARG A 1 184 ? 29.483 -11.425 -26.514 1.00 40.28 184 ARG A N 1
ATOM 1460 C CA . ARG A 1 184 ? 30.764 -12.026 -26.230 1.00 40.28 184 ARG A CA 1
ATOM 1461 C C . ARG A 1 184 ? 31.646 -11.210 -27.140 1.00 40.28 184 ARG A C 1
ATOM 1463 O O . ARG A 1 184 ? 31.489 -11.284 -28.360 1.00 40.28 184 ARG A O 1
ATOM 1470 N N . ALA A 1 185 ? 32.474 -10.358 -26.548 1.00 41.47 185 ALA A N 1
ATOM 1471 C CA . ALA A 1 185 ? 33.698 -10.012 -27.203 1.00 41.47 185 ALA A CA 1
ATOM 1472 C C . ALA A 1 185 ? 34.249 -11.388 -27.551 1.00 41.47 185 ALA A C 1
ATOM 1474 O O . ALA A 1 185 ? 34.701 -12.133 -26.678 1.00 41.47 185 ALA A O 1
ATOM 1475 N N . VAL A 1 186 ? 34.067 -11.793 -28.808 1.00 44.56 186 VAL A N 1
ATOM 1476 C CA . VAL A 1 186 ? 34.956 -12.742 -29.422 1.00 44.56 186 VAL A CA 1
ATOM 1477 C C . VAL A 1 186 ? 36.236 -11.946 -29.350 1.00 44.56 186 VAL A C 1
ATOM 1479 O O . VAL A 1 186 ? 36.530 -11.115 -30.205 1.00 44.56 186 VAL A O 1
ATOM 1482 N N . ARG A 1 187 ? 36.929 -12.084 -28.213 1.00 42.59 187 ARG A N 1
ATOM 1483 C CA . ARG A 1 187 ? 38.353 -11.886 -28.157 1.00 42.59 187 ARG A CA 1
ATOM 1484 C C . ARG A 1 187 ? 38.774 -12.706 -29.353 1.00 42.59 187 ARG A C 1
ATOM 1486 O O . ARG A 1 187 ? 38.499 -13.907 -29.377 1.00 42.59 187 ARG A O 1
ATOM 1493 N N . ALA A 1 188 ? 39.232 -12.032 -30.400 1.00 47.81 188 ALA A N 1
ATOM 1494 C CA . ALA A 1 188 ? 39.971 -12.702 -31.436 1.00 47.81 188 ALA A CA 1
ATOM 1495 C C . ALA A 1 188 ? 41.122 -13.343 -30.662 1.00 47.81 188 ALA A C 1
ATOM 1497 O O . ALA A 1 188 ? 42.096 -12.683 -30.315 1.00 47.81 188 ALA A O 1
ATOM 1498 N N . GLU A 1 189 ? 40.910 -14.574 -30.195 1.00 48.25 189 GLU A N 1
ATOM 1499 C CA . GLU A 1 189 ? 41.989 -15.438 -29.799 1.00 48.25 189 GLU A CA 1
ATOM 1500 C C . GLU A 1 189 ? 42.802 -15.501 -31.065 1.00 48.25 189 GLU A C 1
ATOM 1502 O O . GLU A 1 189 ? 42.313 -15.999 -32.081 1.00 48.25 189 GLU A O 1
ATOM 1507 N N . ASP A 1 190 ? 43.959 -14.846 -31.002 1.00 48.59 190 ASP A N 1
ATOM 1508 C CA . ASP A 1 190 ? 45.014 -14.859 -31.994 1.00 48.59 190 ASP A CA 1
ATOM 1509 C C . ASP A 1 190 ? 45.192 -16.307 -32.453 1.00 48.59 190 ASP A C 1
ATOM 1511 O O . ASP A 1 190 ? 45.941 -17.096 -31.893 1.00 48.59 190 ASP A O 1
ATOM 1515 N N . THR A 1 191 ? 44.428 -16.707 -33.462 1.00 49.09 191 THR A N 1
ATOM 1516 C CA . THR A 1 191 ? 44.429 -18.068 -34.008 1.00 49.09 191 THR A CA 1
ATOM 1517 C C . THR A 1 191 ? 45.669 -18.257 -34.888 1.00 49.09 191 THR A C 1
ATOM 1519 O O . THR A 1 191 ? 45.967 -19.352 -35.361 1.00 49.09 191 THR A O 1
ATOM 1522 N N . THR A 1 192 ? 46.433 -17.173 -35.050 1.00 54.34 192 THR A N 1
ATOM 1523 C CA . THR A 1 192 ? 47.733 -17.054 -35.694 1.00 54.34 192 THR A CA 1
ATOM 1524 C C . THR A 1 192 ? 48.788 -17.927 -35.018 1.00 54.34 192 THR A C 1
ATOM 1526 O O . THR A 1 192 ? 49.573 -18.554 -35.728 1.00 54.34 192 THR A O 1
ATOM 1529 N N . TRP A 1 193 ? 48.786 -18.072 -33.685 1.00 51.09 193 TRP A N 1
ATOM 1530 C CA . TRP A 1 193 ? 49.802 -18.894 -33.011 1.00 51.09 193 TRP A CA 1
ATOM 1531 C C . TRP A 1 193 ? 49.535 -20.399 -33.140 1.00 51.09 193 TRP A C 1
ATOM 1533 O O . TRP A 1 193 ? 50.478 -21.159 -33.349 1.00 51.09 193 TRP A O 1
ATOM 1543 N N . PHE A 1 194 ? 48.271 -20.844 -33.105 1.00 51.88 194 PHE A N 1
ATOM 1544 C CA . PHE A 1 194 ? 47.925 -22.250 -33.356 1.00 51.88 194 PHE A CA 1
ATOM 1545 C C . PHE A 1 194 ? 48.202 -22.646 -34.813 1.00 51.88 194 PHE A C 1
ATOM 1547 O O . PHE A 1 194 ? 48.768 -23.712 -35.057 1.00 51.88 194 PHE A O 1
ATOM 1554 N N . ALA A 1 195 ? 47.880 -21.780 -35.782 1.00 55.69 195 ALA A N 1
ATOM 1555 C CA . ALA A 1 195 ? 48.214 -22.013 -37.188 1.00 55.69 195 ALA A CA 1
ATOM 1556 C C . ALA A 1 195 ? 49.738 -22.067 -37.419 1.00 55.69 195 ALA A C 1
ATOM 1558 O O . ALA A 1 195 ? 50.220 -22.953 -38.127 1.00 55.69 195 ALA A O 1
ATOM 1559 N N . ALA A 1 196 ? 50.509 -21.186 -36.769 1.00 56.91 196 ALA A N 1
ATOM 1560 C CA . ALA A 1 196 ? 51.971 -21.206 -36.821 1.00 56.91 196 ALA A CA 1
ATOM 1561 C C . ALA A 1 196 ? 52.572 -22.463 -36.163 1.00 56.91 196 ALA A C 1
ATOM 1563 O O . ALA A 1 196 ? 53.546 -23.017 -36.671 1.00 56.91 196 ALA A O 1
ATOM 1564 N N . LEU A 1 197 ? 51.975 -22.959 -35.075 1.00 56.09 197 LEU A N 1
ATOM 1565 C CA . LEU A 1 197 ? 52.442 -24.154 -34.367 1.00 56.09 197 LEU A CA 1
ATOM 1566 C C . LEU A 1 197 ? 52.157 -25.445 -35.158 1.00 56.09 197 LEU A C 1
ATOM 1568 O O . LEU A 1 197 ? 53.014 -26.326 -35.230 1.00 56.09 197 LEU A O 1
ATOM 1572 N N . VAL A 1 198 ? 51.005 -25.533 -35.834 1.00 60.47 198 VAL A N 1
ATOM 1573 C CA . VAL A 1 198 ? 50.669 -26.659 -36.730 1.00 60.47 198 VAL A CA 1
ATOM 1574 C C . VAL A 1 198 ? 51.532 -26.648 -38.003 1.00 60.47 198 VAL A C 1
ATOM 1576 O O . VAL A 1 198 ? 52.006 -27.703 -38.438 1.00 60.47 198 VAL A O 1
ATOM 1579 N N . LEU A 1 199 ? 51.816 -25.473 -38.577 1.00 59.53 199 LEU A N 1
ATOM 1580 C CA . LEU A 1 199 ? 52.746 -25.345 -39.709 1.00 59.53 199 LEU A CA 1
ATOM 1581 C C . LEU A 1 199 ? 54.201 -25.658 -39.311 1.00 59.53 199 LEU A C 1
ATOM 1583 O O . LEU A 1 199 ? 54.921 -26.315 -40.062 1.00 59.53 199 LEU A O 1
ATOM 1587 N N . GLY A 1 200 ? 54.628 -25.275 -38.104 1.00 51.69 200 GLY A N 1
ATOM 1588 C CA . GLY A 1 200 ? 55.951 -25.621 -37.577 1.00 51.69 200 GLY A CA 1
ATOM 1589 C C . GLY A 1 200 ? 56.145 -27.128 -37.366 1.00 51.69 200 GLY A C 1
ATOM 1590 O O . GLY A 1 200 ? 57.187 -27.680 -37.725 1.00 51.69 200 GLY A O 1
ATOM 1591 N N . LEU A 1 201 ? 55.128 -27.825 -36.845 1.00 58.03 201 LEU A N 1
ATOM 1592 C CA . LEU A 1 201 ? 55.184 -29.275 -36.616 1.00 58.03 201 LEU A CA 1
ATOM 1593 C C . LEU A 1 201 ? 55.156 -30.093 -37.917 1.00 58.03 201 LEU A C 1
ATOM 1595 O O . LEU A 1 201 ? 55.832 -31.118 -38.012 1.00 58.03 201 LEU A O 1
ATOM 1599 N N . THR A 1 202 ? 54.435 -29.633 -38.943 1.00 58.94 202 THR A N 1
ATOM 1600 C CA . THR A 1 202 ? 54.411 -30.302 -40.258 1.00 58.94 202 THR A CA 1
ATOM 1601 C C . THR A 1 202 ? 55.732 -30.144 -41.018 1.00 58.94 202 THR A C 1
ATOM 1603 O O . THR A 1 202 ? 56.197 -31.109 -41.630 1.00 58.94 202 THR A O 1
ATOM 1606 N N . ALA A 1 203 ? 56.406 -28.993 -40.906 1.00 56.91 203 ALA A N 1
ATOM 1607 C CA . ALA A 1 203 ? 57.738 -28.788 -41.482 1.00 56.91 203 ALA A CA 1
ATOM 1608 C C . ALA A 1 203 ? 58.820 -29.671 -40.821 1.00 56.91 203 ALA A C 1
ATOM 1610 O O . ALA A 1 203 ? 59.665 -30.241 -41.515 1.00 56.91 203 ALA A O 1
ATOM 1611 N N . LEU A 1 204 ? 58.766 -29.856 -39.495 1.00 56.38 204 LEU A N 1
ATOM 1612 C CA . LEU A 1 204 ? 59.683 -30.749 -38.769 1.00 56.38 204 LEU A CA 1
ATOM 1613 C C . LEU A 1 204 ? 59.445 -32.234 -39.096 1.00 56.38 204 LEU A C 1
ATOM 1615 O O . LEU A 1 204 ? 60.406 -32.988 -39.257 1.00 56.38 204 LEU A O 1
ATOM 1619 N N . GLY A 1 205 ? 58.185 -32.649 -39.270 1.00 54.91 205 GLY A N 1
ATOM 1620 C CA . GLY A 1 205 ? 57.841 -34.008 -39.702 1.00 54.91 205 GLY A CA 1
ATOM 1621 C C . GLY A 1 205 ? 58.344 -34.342 -41.114 1.00 54.91 205 GLY A C 1
ATOM 1622 O O . GLY A 1 205 ? 58.874 -35.433 -41.340 1.00 54.91 205 GLY A O 1
ATOM 1623 N N . ALA A 1 206 ? 58.257 -33.392 -42.051 1.00 57.75 206 ALA A N 1
ATOM 1624 C CA . ALA A 1 206 ? 58.753 -33.565 -43.419 1.00 57.75 206 ALA A CA 1
ATOM 1625 C C . ALA A 1 206 ? 60.291 -33.663 -43.487 1.00 57.75 206 ALA A C 1
ATOM 1627 O O . ALA A 1 206 ? 60.824 -34.493 -44.227 1.00 57.75 206 ALA A O 1
ATOM 1628 N N . LEU A 1 207 ? 61.009 -32.884 -42.668 1.00 58.03 207 LEU A N 1
ATOM 1629 C CA . LEU A 1 207 ? 62.471 -32.964 -42.556 1.00 58.03 207 LEU A CA 1
ATOM 1630 C C . LEU A 1 207 ? 62.935 -34.292 -41.935 1.00 58.03 207 LEU A C 1
ATOM 1632 O O . LEU A 1 207 ? 63.870 -34.911 -42.445 1.00 58.03 207 LEU A O 1
ATOM 1636 N N . GLY A 1 208 ? 62.250 -34.783 -40.896 1.00 55.56 208 GLY A N 1
ATOM 1637 C CA . GLY A 1 208 ? 62.534 -36.097 -40.304 1.00 55.56 208 GLY A CA 1
ATOM 1638 C C . GLY A 1 208 ? 62.306 -37.259 -41.281 1.00 55.56 208 GLY A C 1
ATOM 1639 O O . GLY A 1 208 ? 63.133 -38.170 -41.369 1.00 55.56 208 GLY A O 1
ATOM 1640 N N . GLY A 1 209 ? 61.230 -37.196 -42.075 1.00 55.97 209 GLY A N 1
ATOM 1641 C CA . GLY A 1 209 ? 60.925 -38.190 -43.109 1.00 55.97 209 GLY A CA 1
ATOM 1642 C C . GLY A 1 209 ? 61.950 -38.222 -44.248 1.00 55.97 209 GLY A C 1
ATOM 1643 O O . GLY A 1 209 ? 62.356 -39.304 -44.676 1.00 55.97 209 GLY A O 1
ATOM 1644 N N . ALA A 1 210 ? 62.426 -37.056 -44.697 1.00 59.12 210 ALA A N 1
ATOM 1645 C CA . ALA A 1 210 ? 63.437 -36.953 -45.752 1.00 59.12 210 ALA A CA 1
ATOM 1646 C C . ALA A 1 210 ? 64.812 -37.484 -45.306 1.00 59.12 210 ALA A C 1
ATOM 1648 O O . ALA A 1 210 ? 65.467 -38.201 -46.064 1.00 59.12 210 ALA A O 1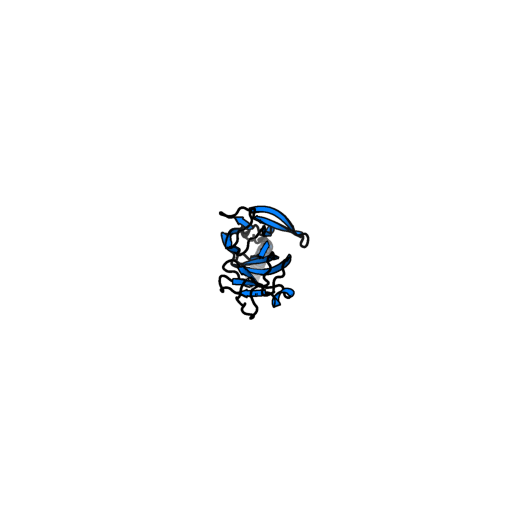
ATOM 1649 N N . ILE A 1 211 ? 65.226 -37.204 -44.063 1.00 64.50 211 ILE A N 1
ATOM 1650 C CA . ILE A 1 211 ? 66.497 -37.696 -43.501 1.00 64.50 211 ILE A CA 1
ATOM 1651 C C . ILE A 1 211 ? 66.474 -39.224 -43.339 1.00 64.50 211 ILE A C 1
ATOM 1653 O O . ILE A 1 211 ? 67.459 -39.891 -43.664 1.00 64.50 211 ILE A O 1
ATOM 1657 N N . TRP A 1 212 ? 65.347 -39.804 -42.911 1.00 62.78 212 TRP A N 1
ATOM 1658 C CA . TRP A 1 212 ? 65.197 -41.260 -42.802 1.00 62.78 212 TRP A CA 1
ATOM 1659 C C . TRP A 1 212 ? 65.261 -41.964 -44.169 1.00 62.78 212 TRP A C 1
ATOM 1661 O O . TRP A 1 212 ? 65.916 -42.999 -44.312 1.00 62.78 212 TRP A O 1
ATOM 1671 N N . LEU A 1 213 ? 64.640 -41.379 -45.199 1.00 62.34 213 LEU A N 1
ATOM 1672 C CA . LEU A 1 213 ? 64.675 -41.903 -46.569 1.00 62.34 213 LEU A CA 1
ATOM 1673 C C . LEU A 1 213 ? 66.084 -41.842 -47.181 1.00 62.34 213 LEU A C 1
ATOM 1675 O O . LEU A 1 213 ? 66.516 -42.809 -47.811 1.00 62.34 213 LEU A O 1
ATOM 1679 N N . LEU A 1 214 ? 66.832 -40.763 -46.930 1.00 61.78 214 LEU A N 1
ATOM 1680 C CA . LEU A 1 214 ? 68.224 -40.618 -47.373 1.00 61.78 214 LEU A CA 1
ATOM 1681 C C . LEU A 1 214 ? 69.166 -41.607 -46.670 1.00 61.78 214 LEU A C 1
ATOM 1683 O O . LEU A 1 214 ? 69.985 -42.247 -47.328 1.00 61.78 214 LEU A O 1
ATOM 1687 N N . GLN A 1 215 ? 69.012 -41.811 -45.357 1.00 61.81 215 GLN A N 1
ATOM 1688 C CA . GLN A 1 215 ? 69.799 -42.809 -44.621 1.00 61.81 215 GLN A CA 1
ATOM 1689 C C . GLN A 1 215 ? 69.506 -44.248 -45.071 1.00 61.81 215 GLN A C 1
ATOM 1691 O O . GLN A 1 215 ? 70.406 -45.088 -45.059 1.00 61.81 215 GLN A O 1
ATOM 1696 N N . ARG A 1 216 ? 68.270 -44.543 -45.494 1.00 61.06 216 ARG A N 1
ATOM 1697 C CA . ARG A 1 216 ? 67.891 -45.859 -46.031 1.00 61.06 216 ARG A CA 1
ATOM 1698 C C . ARG A 1 216 ? 68.470 -46.121 -47.425 1.00 61.06 216 ARG A C 1
ATOM 1700 O O . ARG A 1 216 ? 68.754 -47.273 -47.743 1.00 61.06 216 ARG A O 1
ATOM 1707 N N . LEU A 1 217 ? 68.651 -45.082 -48.239 1.00 61.00 217 LEU A N 1
ATOM 1708 C CA . LEU A 1 217 ? 69.224 -45.192 -49.586 1.00 61.00 217 LEU A CA 1
ATOM 1709 C C . LEU A 1 217 ? 70.757 -45.296 -49.578 1.00 61.00 217 LEU A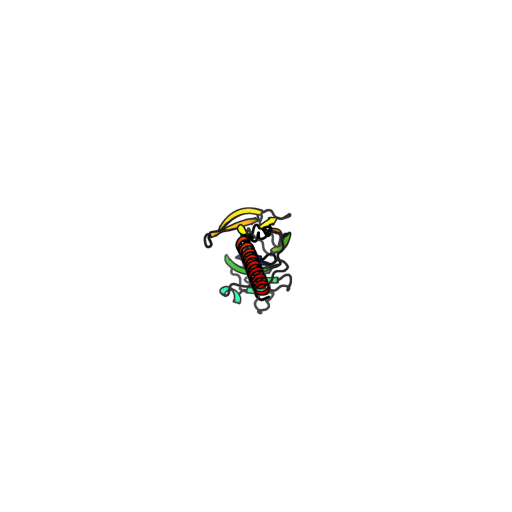 C 1
ATOM 1711 O O . LEU A 1 217 ? 71.307 -45.985 -50.425 1.00 61.00 217 LEU A O 1
ATOM 1715 N N . LEU A 1 218 ? 71.434 -44.682 -48.601 1.00 57.44 218 LEU A N 1
ATOM 1716 C CA . LEU A 1 218 ? 72.900 -44.725 -48.450 1.00 57.44 218 LEU A CA 1
ATOM 1717 C C . LEU A 1 218 ? 73.440 -46.010 -47.790 1.00 57.44 218 LEU A C 1
ATOM 1719 O O . LEU A 1 218 ? 74.648 -46.215 -47.763 1.00 57.44 218 LEU A O 1
ATOM 1723 N N . ARG A 1 219 ? 72.572 -46.868 -47.232 1.00 53.50 219 ARG A N 1
ATOM 1724 C CA . ARG A 1 219 ? 72.942 -48.166 -46.625 1.00 53.50 219 ARG A CA 1
ATOM 1725 C C . ARG A 1 219 ? 72.698 -49.372 -47.552 1.00 53.50 219 ARG A C 1
ATOM 1727 O O . ARG A 1 219 ? 72.530 -50.485 -47.056 1.00 53.50 219 ARG A O 1
ATOM 1734 N N . ARG A 1 220 ? 72.640 -49.158 -48.869 1.00 48.09 220 ARG A N 1
ATOM 1735 C CA . ARG A 1 220 ? 72.659 -50.222 -49.885 1.00 48.09 220 ARG A CA 1
ATOM 1736 C C . ARG A 1 220 ? 73.963 -50.192 -50.658 1.00 48.09 220 ARG A C 1
ATOM 1738 O O . ARG A 1 220 ? 74.370 -49.074 -51.032 1.00 48.09 220 ARG A O 1
#